Protein 2PQX (pdb70)

Secondary structure (DSSP, 8-state):
-----SSS----EEEEEEEEHHHHHHHHHHTTPPPPHHHHS----SSGGGGEEEEEEEE---HHHHTTT--HHHHHHHGGG-TTTT-PPPP-GGGGGGSPP----HHHHHHHHHH-TTSSTTT-HHHHHHHHHTGGGT--HHHHHHHHHHHHHHHHHSHHHHHHHHTTTSEEEHHHHHHHHHHHH-GGGGGGEEEEEETTTTEEEEEEEEEEGGGTTS---TTSB---S--BS--SEEE-PPS--

Nearest PDB structures (foldseek):
  2z70-assembly1_A  TM=9.957E-01  e=4.748E-53  Escherichia coli
  4hw9-assembly1_E  TM=2.779E-01  e=8.847E+00  Helicobacter pylori

Organism: Escherichia coli (strain K12) (NCBI:txid83333)

Solvent-accessible surface area: 11390 Å² total; per-residue (Å²): 168,54,3,119,30,166,95,55,43,63,17,86,62,6,29,0,0,0,11,0,13,3,0,58,0,19,13,41,88,77,85,93,80,142,93,57,55,21,8,68,73,37,96,94,50,145,52,51,14,66,8,1,9,3,52,0,0,47,2,13,32,0,110,40,0,40,84,132,56,4,72,93,121,100,12,126,50,83,0,0,13,2,104,62,38,13,88,48,117,91,11,79,77,104,130,30,53,80,11,101,74,19,64,29,46,164,70,16,38,66,92,1,60,152,18,0,54,1,16,25,76,204,26,4,28,23,72,29,1,32,12,31,15,0,37,2,0,18,2,57,22,38,1,0,0,28,6,0,26,76,0,0,33,33,0,30,140,13,59,1,0,52,27,0,31,115,25,25,28,118,84,9,19,35,177,55,1,32,59,12,2,23,154,39,27,20,98,116,8,21,71,0,1,33,0,45,7,57,41,152,108,15,19,0,15,21,2,34,1,4,0,66,24,146,17,2,60,44,100,12,52,60,78,2,6,34,81,32,113,109,89,38,100,6,53,180,70,2,34,0,16,102,25,52,128

Sequence (245 aa):
LALQAKQYGDFDRYVLALSWQTGFCQSQHDRNRNERDECRLQTETTNKADFLTVHGLWPGLPKSVAARGVDERRWMRFGCATRPIPNLPEARASRMCSSPETGLSLETAAKLSEVMPGAGGRSCLERYEYAKHGACFGFDPDAYFGTMVRLNQEIKESEAGKFLADNYGKTVSRRDFDAAFAKSWGKENVKAVKLTCQGNPAYLTEIQISIKADAINAPLSANSFLPQPHPGNCGKTFVIDKAGY

Radius of gyration: 17.2 Å; Cα contacts (8 Å, |Δi|>4): 480; chains: 1; bounding box: 38×40×46 Å

CATH classification: 3.90.730.10

GO terms:
  GO:0030288 outer membrane-bounded periplasmic space (C, IDA)
  GO:0006401 RNA catabolic process (P, IMP)

B-factor: mean 17.69, std 8.24, range [7.9, 50.89]

Foldseek 3Di:
DDKAFPPLRQFWWKKFKWWLQQQQQVQCVVVPHDHDCLQVVDDADPQSLLSGFGQFIATFRRPVNVVVVQDRVQCVVFPQCHPPPPNADGQDQVCLVPADDLPADPVLQVLNCSRPVQPDDRRNSVSSRCRRGNVSRVINSSNRSVLSSQQSVLCCPALLVVVLRVQAFHKDFLVVSLVRVCVFAHNVQSQQWAWEFDDVLTATTMIIGMFTPVCSRDRDYNVTGDGDDHNYDNPGMHTSRHRDD

InterPro domains:
  IPR001568 Ribonuclease T2-like [PF00445] (34-237)
  IPR001568 Ribonuclease T2-like [PTHR11240] (11-240)
  IPR018188 Ribonuclease T2, His active site 1 [PS00530] (75-82)
  IPR033130 Ribonuclease T2, His active site 2 [PS00531] (148-159)
  IPR036430 Ribonuclease T2-like superfamily [G3DSA:3.90.730.10] (24-268)
  IPR036430 Ribonuclease T2-like superfamily [SSF55895] (33-262)
  IPR039378 Ribonuclease T2, prokaryotic [cd01062] (34-263)

Structure (mmCIF, N/CA/C/O backbone):
data_2PQX
#
_entry.id   2PQX
#
_cell.length_a   39.894
_cell.length_b   49.626
_cell.length_c   53.398
_cell.angle_alpha   90.000
_cell.angle_beta   96.863
_cell.angle_gamma   90.000
#
_symmetry.space_group_name_H-M   'P 1 21 1'
#
loop_
_entity.id
_entity.type
_entity.pdbx_description
1 polymer 'Ribonuclease I'
2 non-polymer 'CALCIUM ION'
3 non-polymer '2-(N-MORPHOLINO)-ETHANESULFONIC ACID'
4 water water
#
loop_
_atom_site.group_PDB
_atom_site.id
_atom_site.type_symbol
_atom_site.label_atom_id
_atom_site.label_alt_id
_atom_site.label_comp_id
_atom_site.label_asym_id
_atom_site.label_entity_id
_atom_site.label_seq_id
_atom_site.pdbx_PDB_ins_code
_atom_site.Cartn_x
_atom_site.Cartn_y
_atom_site.Cartn_z
_atom_site.occupancy
_atom_site.B_iso_or_equiv
_atom_site.auth_seq_id
_atom_site.auth_comp_id
_atom_site.auth_asym_id
_atom_site.auth_atom_id
_atom_site.pdbx_PDB_model_num
ATOM 1 N N . LEU A 1 1 ? 31.027 31.163 39.130 1.00 39.13 1 LEU A N 1
ATOM 2 C CA . LEU A 1 1 ? 30.274 32.291 38.513 1.00 35.88 1 LEU A CA 1
ATOM 3 C C . LEU A 1 1 ? 28.949 31.807 37.931 1.00 33.22 1 LEU A C 1
ATOM 4 O O . LEU A 1 1 ? 28.334 30.890 38.473 1.00 37.52 1 LEU A O 1
ATOM 9 N N . ALA A 1 2 ? 28.509 32.410 36.831 1.00 27.87 2 ALA A N 1
ATOM 10 C CA . ALA A 1 2 ? 27.240 32.018 36.226 1.00 19.36 2 ALA A CA 1
ATOM 11 C C . ALA A 1 2 ? 27.371 31.149 34.979 1.00 16.81 2 ALA A C 1
ATOM 12 O O . ALA A 1 2 ? 28.095 31.481 34.044 1.00 19.09 2 ALA A O 1
ATOM 14 N N . LEU A 1 3 ? 26.652 30.031 34.985 1.00 12.03 3 LEU A N 1
ATOM 15 C CA . LEU A 1 3 ? 26.644 29.099 33.865 1.00 11.02 3 LEU A CA 1
ATOM 16 C C . LEU A 1 3 ? 25.666 29.608 32.815 1.00 11.61 3 LEU A C 1
ATOM 17 O O . LEU A 1 3 ? 24.493 29.845 33.116 1.00 13.86 3 LEU A O 1
ATOM 22 N N . GLN A 1 4 ? 26.145 29.764 31.586 1.00 11.34 4 GLN A N 1
ATOM 23 C CA . GLN A 1 4 ? 25.311 30.254 30.494 1.00 12.22 4 GLN A CA 1
ATOM 24 C C . GLN A 1 4 ? 25.621 29.549 29.186 1.00 12.52 4 GLN A C 1
ATOM 25 O O . GLN A 1 4 ? 26.778 29.280 28.876 1.00 13.30 4 GLN A O 1
ATOM 31 N N . ALA A 1 5 ? 24.581 29.255 28.418 1.00 12.09 5 ALA A N 1
ATOM 32 C CA . ALA A 1 5 ? 24.748 28.621 27.121 1.00 13.15 5 ALA A CA 1
ATOM 33 C C . ALA A 1 5 ? 24.961 29.731 26.096 1.00 13.60 5 ALA A C 1
ATOM 34 O O . ALA A 1 5 ? 24.381 30.813 26.221 1.00 16.29 5 ALA A O 1
ATOM 36 N N . LYS A 1 6 ? 25.805 29.476 25.100 1.00 12.29 6 LYS A N 1
ATOM 37 C CA . LYS A 1 6 ? 26.051 30.456 24.043 1.00 12.55 6 LYS A CA 1
ATOM 38 C C . LYS A 1 6 ? 25.260 30.073 22.797 1.00 13.54 6 LYS A C 1
ATOM 39 O O . LYS A 1 6 ? 25.112 30.872 21.876 1.00 14.14 6 LYS A O 1
ATOM 45 N N . GLN A 1 7 ? 24.762 28.840 22.775 1.00 11.33 7 GLN A N 1
ATOM 46 C CA . GLN A 1 7 ? 23.970 28.333 21.661 1.00 11.48 7 GLN A CA 1
ATOM 47 C C . GLN A 1 7 ? 23.090 27.192 22.148 1.00 10.63 7 GLN A C 1
ATOM 48 O O . GLN A 1 7 ? 23.407 26.544 23.147 1.00 12.07 7 GLN A O 1
ATOM 54 N N . TYR A 1 8 ? 21.974 26.970 21.456 1.00 11.27 8 TYR A N 1
ATOM 55 C CA . TYR A 1 8 ? 21.031 25.912 21.822 1.00 11.96 8 TYR A CA 1
ATOM 56 C C . TYR A 1 8 ? 20.589 26.081 23.274 1.00 13.43 8 TYR A C 1
ATOM 57 O O . TYR A 1 8 ? 20.268 25.105 23.951 1.00 13.28 8 TYR A O 1
ATOM 66 N N . GLY A 1 9 ? 20.562 27.320 23.747 1.00 13.05 9 GLY A N 1
ATOM 67 C CA . GLY A 1 9 ? 20.206 27.568 25.133 1.00 13.58 9 GLY A CA 1
ATOM 68 C C . GLY A 1 9 ? 18.742 27.464 25.500 1.00 13.51 9 GLY A C 1
ATOM 69 O O . GLY A 1 9 ? 18.374 27.737 26.645 1.00 13.55 9 GLY A O 1
ATOM 70 N N . ASP A 1 10 ? 17.904 27.061 24.553 1.00 14.07 10 ASP A N 1
ATOM 71 C CA . ASP A 1 10 ? 16.485 26.966 24.835 1.00 13.14 10 ASP A CA 1
ATOM 72 C C . ASP A 1 10 ? 16.005 25.636 25.403 1.00 12.78 10 ASP A C 1
ATOM 73 O O . ASP A 1 10 ? 15.061 25.028 24.901 1.00 12.78 10 ASP A O 1
ATOM 78 N N . PHE A 1 11 ? 16.683 25.181 26.453 1.00 15.45 11 PHE A N 1
ATOM 79 C CA . PHE A 1 11 ? 16.274 23.971 27.152 1.00 12.61 11 PHE A CA 1
ATOM 80 C C . PHE A 1 11 ? 15.709 24.482 28.475 1.00 14.05 11 PHE A C 1
ATOM 81 O O . PHE A 1 11 ? 16.050 25.582 28.915 1.00 16.02 11 PHE A O 1
ATOM 89 N N . ASP A 1 12 ? 14.845 23.705 29.113 1.00 14.22 12 ASP A N 1
ATOM 90 C CA . ASP A 1 12 ? 14.227 24.173 30.347 1.00 14.99 12 ASP A CA 1
ATOM 91 C C . ASP A 1 12 ? 14.785 23.592 31.631 1.00 15.10 12 ASP A C 1
ATOM 92 O O . ASP A 1 12 ? 14.394 24.017 32.719 1.00 14.44 12 ASP A O 1
ATOM 97 N N . ARG A 1 13 ? 15.707 22.644 31.524 1.00 11.58 13 ARG A N 1
ATOM 98 C CA . ARG A 1 13 ? 16.217 22.015 32.730 1.00 12.19 13 ARG A CA 1
ATOM 99 C C . ARG A 1 13 ? 17.591 21.404 32.587 1.00 10.55 13 ARG A C 1
ATOM 100 O O . ARG A 1 13 ? 18.121 21.255 31.485 1.00 11.29 13 ARG A O 1
ATOM 108 N N . TYR A 1 14 ? 18.146 21.043 33.736 1.00 10.63 14 TYR A N 1
ATOM 109 C CA . TYR A 1 14 ? 19.418 20.352 33.812 1.00 10.61 14 TYR A CA 1
ATOM 110 C C . TYR A 1 14 ? 19.162 19.176 34.730 1.00 12.30 14 TYR A C 1
ATOM 111 O O . TYR A 1 14 ? 18.379 19.275 35.677 1.00 13.42 14 TYR A O 1
ATOM 120 N N . VAL A 1 15 ? 19.800 18.052 34.444 1.00 9.23 15 VAL A N 1
ATOM 121 C CA . VAL A 1 15 ? 19.690 16.914 35.327 1.00 9.32 15 VAL A CA 1
ATOM 122 C C . VAL A 1 15 ? 21.047 16.818 36.005 1.00 9.45 15 VAL A C 1
ATOM 123 O O . VAL A 1 15 ? 22.076 16.635 35.344 1.00 9.89 15 VAL A O 1
ATOM 127 N N . LEU A 1 16 ? 21.055 17.003 37.318 1.00 8.84 16 LEU A N 1
ATOM 128 C CA . LEU A 1 16 ? 22.282 16.890 38.089 1.00 9.53 16 LEU A CA 1
ATOM 129 C C . LEU A 1 16 ? 22.401 15.403 38.404 1.00 9.30 16 LEU A C 1
ATOM 130 O O . LEU A 1 16 ? 21.535 14.828 39.072 1.00 9.51 16 LEU A O 1
ATOM 135 N N . ALA A 1 17 ? 23.460 14.781 37.905 1.00 9.37 17 ALA A N 1
ATOM 136 C CA . ALA A 1 17 ? 23.675 13.363 38.129 1.00 9.40 17 ALA A CA 1
ATOM 137 C C . ALA A 1 17 ? 24.759 13.181 39.173 1.00 10.67 17 ALA A C 1
ATOM 138 O O . ALA A 1 17 ? 25.908 13.588 38.974 1.00 9.56 17 ALA A O 1
ATOM 140 N N . LEU A 1 18 ? 24.379 12.576 40.293 1.00 9.50 18 LEU A N 1
ATOM 141 C CA . LEU A 1 18 ? 25.299 12.342 41.397 1.00 9.05 18 LEU A CA 1
ATOM 142 C C . LEU A 1 18 ? 25.424 10.855 41.651 1.00 12.17 18 LEU A C 1
ATOM 143 O O . LEU A 1 18 ? 24.428 10.171 41.869 1.00 17.40 18 LEU A O 1
ATOM 148 N N . SER A 1 19 ? 26.651 10.360 41.627 1.00 10.56 19 SER A N 1
ATOM 149 C CA . SER A 1 19 ? 26.889 8.949 41.861 1.00 11.04 19 SER A CA 1
ATOM 150 C C . SER A 1 19 ? 27.030 8.653 43.343 1.00 11.11 19 SER A C 1
ATOM 151 O O . SER A 1 19 ? 27.534 9.479 44.105 1.00 11.76 19 SER A O 1
ATOM 156 N N . TRP A 1 20 ? 26.539 7.494 43.759 1.00 11.48 20 TRP A N 1
ATOM 157 C CA . TRP A 1 20 ? 26.746 7.060 45.128 1.00 10.78 20 TRP A CA 1
ATOM 158 C C . TRP A 1 20 ? 27.977 6.217 44.797 1.00 12.97 20 TRP A C 1
ATOM 159 O O . TRP A 1 20 ? 27.871 5.059 44.391 1.00 12.08 20 TRP A O 1
ATOM 170 N N . GLN A 1 21 ? 29.141 6.845 44.926 1.00 14.11 21 GLN A N 1
ATOM 171 C CA . GLN A 1 21 ? 30.417 6.243 44.556 1.00 15.73 21 GLN A CA 1
ATOM 172 C C . GLN A 1 21 ? 30.691 4.819 45.007 1.00 13.65 21 GLN A C 1
ATOM 173 O O . GLN A 1 21 ? 31.202 4.012 44.229 1.00 13.62 21 GLN A O 1
ATOM 179 N N . THR A 1 22 ? 30.375 4.503 46.255 1.00 13.35 22 THR A N 1
ATOM 180 C CA . THR A 1 22 ? 30.591 3.151 46.746 1.00 12.56 22 THR A CA 1
ATOM 181 C C . THR A 1 22 ? 29.751 2.178 45.918 1.00 12.83 22 THR A C 1
ATOM 182 O O . THR A 1 22 ? 30.233 1.122 45.503 1.00 14.30 22 THR A O 1
ATOM 186 N N . GLY A 1 23 ? 28.498 2.551 45.666 1.00 12.23 23 GLY A N 1
ATOM 187 C CA . GLY A 1 23 ? 27.611 1.714 44.877 1.00 11.46 23 GLY A CA 1
ATOM 188 C C . GLY A 1 23 ? 28.072 1.589 43.438 1.00 11.70 23 GLY A C 1
ATOM 189 O O . GLY A 1 23 ? 27.963 0.518 42.833 1.00 12.06 23 GLY A O 1
ATOM 190 N N . PHE A 1 24 ? 28.579 2.685 42.882 1.00 12.67 24 PHE A N 1
ATOM 191 C CA . PHE A 1 24 ? 29.081 2.671 41.515 1.00 13.78 24 PHE A CA 1
ATOM 192 C C . PHE A 1 24 ? 30.188 1.629 41.437 1.00 13.86 24 PHE A C 1
ATOM 193 O O . PHE A 1 24 ? 30.206 0.778 40.547 1.00 15.36 24 PHE A O 1
ATOM 201 N N . CYS A 1 25 ? 31.114 1.703 42.384 1.00 14.52 25 CYS A N 1
ATOM 202 C CA . CYS A 1 25 ? 32.232 0.775 42.430 1.00 17.01 25 CYS A CA 1
ATOM 203 C C . CYS A 1 25 ? 31.770 -0.664 42.631 1.00 16.82 25 CYS A C 1
ATOM 204 O O . CYS A 1 25 ? 32.307 -1.591 42.019 1.00 17.65 25 CYS A O 1
ATOM 207 N N . GLN A 1 26 ? 30.766 -0.850 43.479 1.00 15.16 26 GLN A N 1
ATOM 208 C CA . GLN A 1 26 ? 30.227 -2.178 43.743 1.00 16.03 26 GLN A CA 1
ATOM 209 C C . GLN A 1 26 ? 29.640 -2.738 42.449 1.00 15.69 26 GLN A C 1
ATOM 210 O O . GLN A 1 26 ? 29.850 -3.905 42.111 1.00 15.23 26 GLN A O 1
ATOM 216 N N . SER A 1 27 ? 28.902 -1.900 41.726 1.00 14.67 27 SER A N 1
ATOM 217 C CA . SER A 1 27 ? 28.271 -2.313 40.480 1.00 16.22 27 SER A CA 1
ATOM 218 C C . SER A 1 27 ? 29.279 -2.742 39.409 1.00 17.59 27 SER A C 1
ATOM 219 O O . SER A 1 27 ? 29.114 -3.787 38.767 1.00 19.97 27 SER A O 1
ATOM 224 N N . GLN A 1 28 ? 30.315 -1.927 39.213 1.00 18.68 28 GLN A N 1
ATOM 225 C CA . GLN A 1 28 ? 31.387 -2.208 38.250 1.00 21.30 28 GLN A CA 1
ATOM 226 C C . GLN A 1 28 ? 31.970 -3.583 38.571 1.00 20.17 28 GLN A C 1
ATOM 227 O O . GLN A 1 28 ? 32.201 -4.409 37.680 1.00 24.37 28 GLN A O 1
ATOM 233 N N . HIS A 1 29 ? 32.183 -3.814 39.861 1.00 20.94 29 HIS A N 1
ATOM 234 C CA . HIS A 1 29 ? 32.715 -5.073 40.368 1.00 23.22 29 HIS A CA 1
ATOM 235 C C . HIS A 1 29 ? 31.752 -6.251 40.145 1.00 25.09 29 HIS A C 1
ATOM 236 O O . HIS A 1 29 ? 32.162 -7.311 39.678 1.00 25.76 29 HIS A O 1
ATOM 243 N N . ASP A 1 30 ? 30.476 -6.076 40.480 1.00 23.24 30 ASP A N 1
ATOM 244 C CA . ASP A 1 30 ? 29.501 -7.153 40.311 1.00 23.47 30 ASP A CA 1
ATOM 245 C C . ASP A 1 30 ? 29.270 -7.533 38.854 1.00 24.72 30 ASP A C 1
ATOM 246 O O . ASP A 1 30 ? 28.914 -8.672 38.560 1.00 24.94 30 ASP A O 1
ATOM 251 N N . ARG A 1 31 ? 29.473 -6.582 37.947 1.00 23.06 31 ARG A N 1
ATOM 252 C CA . ARG A 1 31 ? 29.272 -6.821 36.521 1.00 25.36 31 ARG A CA 1
ATOM 253 C C . ARG A 1 31 ? 30.537 -7.331 35.835 1.00 28.76 31 ARG A C 1
ATOM 254 O O . ARG A 1 31 ? 30.568 -7.500 34.616 1.00 33.92 31 ARG A O 1
ATOM 258 N N . ASN A 1 32 ? 31.578 -7.576 36.626 1.00 29.02 32 ASN A N 1
ATOM 259 C CA . ASN A 1 32 ? 32.846 -8.072 36.103 1.00 31.44 32 ASN A CA 1
ATOM 260 C C . ASN A 1 32 ? 33.572 -7.084 35.192 1.00 33.55 32 ASN A C 1
ATOM 261 O O . ASN A 1 32 ? 34.028 -7.447 34.108 1.00 36.03 32 ASN A O 1
ATOM 263 N N . ARG A 1 33 ? 33.662 -5.830 35.623 1.00 30.94 33 ARG A N 1
ATOM 264 C CA . ARG A 1 33 ? 34.376 -4.818 34.851 1.00 32.58 33 ARG A CA 1
ATOM 265 C C . ARG A 1 33 ? 35.715 -4.626 35.551 1.00 30.81 33 ARG A C 1
ATOM 266 O O . ARG A 1 33 ? 35.795 -4.734 36.775 1.00 32.43 33 ARG A O 1
ATOM 270 N N . ASN A 1 34 ? 36.767 -4.359 34.782 1.00 31.55 34 ASN A N 1
ATOM 271 C CA . ASN A 1 34 ? 38.084 -4.150 35.373 1.00 32.97 34 ASN A CA 1
ATOM 272 C C . ASN A 1 34 ? 38.015 -2.952 36.310 1.00 30.76 34 ASN A C 1
ATOM 273 O O . ASN A 1 34 ? 37.335 -1.972 36.025 1.00 30.46 34 ASN A O 1
ATOM 278 N N . GLU A 1 35 ? 38.723 -3.027 37.429 1.00 32.37 35 GLU A N 1
ATOM 279 C CA . GLU A 1 35 ? 38.692 -1.946 38.403 1.00 33.52 35 GLU A CA 1
ATOM 280 C C . GLU A 1 35 ? 39.431 -0.690 37.941 1.00 35.88 35 GLU A C 1
ATOM 281 O O . GLU A 1 35 ? 40.547 -0.767 37.427 1.00 37.35 35 GLU A O 1
ATOM 287 N N . ARG A 1 36 ? 38.791 0.463 38.120 1.00 35.46 36 ARG A N 1
ATOM 288 C CA . ARG A 1 36 ? 39.388 1.748 37.759 1.00 35.66 36 ARG A CA 1
ATOM 289 C C . ARG A 1 36 ? 40.009 2.252 39.053 1.00 33.31 36 ARG A C 1
ATOM 290 O O . ARG A 1 36 ? 39.442 2.037 40.122 1.00 31.03 36 ARG A O 1
ATOM 296 N N . ASP A 1 37 ? 41.157 2.920 38.970 1.00 35.39 37 ASP A N 1
ATOM 297 C CA . ASP A 1 37 ? 41.812 3.432 40.173 1.00 37.49 37 ASP A CA 1
ATOM 298 C C . ASP A 1 37 ? 40.783 4.046 41.117 1.00 35.26 37 ASP A C 1
ATOM 299 O O . ASP A 1 37 ? 40.877 3.894 42.333 1.00 39.44 37 ASP A O 1
ATOM 301 N N . GLU A 1 38 ? 39.804 4.738 40.546 1.00 35.16 38 GLU A N 1
ATOM 302 C CA . GLU A 1 38 ? 38.733 5.358 41.322 1.00 34.69 38 GLU A CA 1
ATOM 303 C C . GLU A 1 38 ? 38.296 4.497 42.488 1.00 31.37 38 GLU A C 1
ATOM 304 O O . GLU A 1 38 ? 38.297 4.917 43.645 1.00 31.07 38 GLU A O 1
ATOM 310 N N . CYS A 1 39 ? 37.923 3.274 42.140 1.00 30.82 39 CYS A N 1
ATOM 311 C CA . CYS A 1 39 ? 37.409 2.286 43.067 1.00 31.08 39 CYS A CA 1
ATOM 312 C C . CYS A 1 39 ? 38.407 1.553 43.959 1.00 31.81 39 CYS A C 1
ATOM 313 O O . CYS A 1 39 ? 38.132 1.330 45.139 1.00 35.73 39 CYS A O 1
ATOM 316 N N . ARG A 1 40 ? 39.557 1.171 43.411 1.00 36.37 40 ARG A N 1
ATOM 317 C CA . ARG A 1 40 ? 40.563 0.472 44.208 1.00 38.56 40 ARG A CA 1
ATOM 318 C C . ARG A 1 40 ? 41.250 1.467 45.135 1.00 36.58 40 ARG A C 1
ATOM 319 O O . ARG A 1 40 ? 41.797 1.095 46.174 1.00 41.14 40 ARG A O 1
ATOM 321 N N . LEU A 1 41 ? 41.213 2.737 44.748 1.00 36.81 41 LEU A N 1
ATOM 322 C CA . LEU A 1 41 ? 41.812 3.803 45.538 1.00 35.52 41 LEU A CA 1
ATOM 323 C C . LEU A 1 41 ? 40.785 4.308 46.548 1.00 35.81 41 LEU A C 1
ATOM 324 O O . LEU A 1 41 ? 41.128 4.995 47.508 1.00 34.44 41 LEU A O 1
ATOM 326 N N . GLN A 1 42 ? 39.523 3.951 46.319 1.00 34.08 42 GLN A N 1
ATOM 327 C CA . GLN A 1 42 ? 38.423 4.356 47.187 1.00 33.55 42 GLN A CA 1
ATOM 328 C C . GLN A 1 42 ? 38.566 3.808 48.603 1.00 33.72 42 GLN A C 1
ATOM 329 O O . GLN A 1 42 ? 38.747 2.609 48.803 1.00 33.23 42 GLN A O 1
ATOM 335 N N . THR A 1 43 ? 38.486 4.691 49.586 1.00 33.05 43 THR A N 1
ATOM 336 C CA . THR A 1 43 ? 38.587 4.273 50.974 1.00 32.89 43 THR A CA 1
ATOM 337 C C . THR A 1 43 ? 37.406 4.796 51.766 1.00 32.87 43 THR A C 1
ATOM 338 O O . THR A 1 43 ? 36.562 5.528 51.246 1.00 31.84 43 THR A O 1
ATOM 342 N N . GLU A 1 44 ? 37.344 4.394 53.026 1.00 32.23 44 GLU A N 1
ATOM 343 C CA . GLU A 1 44 ? 36.306 4.854 53.919 1.00 31.98 44 GLU A CA 1
ATOM 344 C C . GLU A 1 44 ? 36.614 6.303 54.198 1.00 32.74 44 GLU A C 1
ATOM 345 O O . GLU A 1 44 ? 37.779 6.693 54.248 1.00 34.18 44 GLU A O 1
ATOM 351 N N . THR A 1 45 ? 35.576 7.109 54.357 1.00 30.33 45 THR A N 1
ATOM 352 C CA . THR A 1 45 ? 35.768 8.516 54.661 1.00 31.74 45 THR A CA 1
ATOM 353 C C . THR A 1 45 ? 34.999 8.813 55.932 1.00 31.54 45 THR A C 1
ATOM 354 O O . THR A 1 45 ? 34.073 8.081 56.299 1.00 29.33 45 THR A O 1
ATOM 358 N N . THR A 1 46 ? 35.410 9.885 56.609 1.00 30.17 46 THR A N 1
ATOM 359 C CA . THR A 1 46 ? 34.792 10.328 57.856 1.00 29.26 46 THR A CA 1
ATOM 360 C C . THR A 1 46 ? 33.337 10.768 57.616 1.00 27.85 46 THR A C 1
ATOM 361 O O . THR A 1 46 ? 32.418 10.344 58.318 1.00 27.98 46 THR A O 1
ATOM 365 N N . ASN A 1 47 ? 33.134 11.626 56.624 1.00 25.33 47 ASN A N 1
ATOM 366 C CA . ASN A 1 47 ? 31.785 12.098 56.290 1.00 22.86 47 ASN A CA 1
ATOM 367 C C . ASN A 1 47 ? 31.245 11.198 55.181 1.00 20.98 47 ASN A C 1
ATOM 368 O O . ASN A 1 47 ? 31.621 11.347 54.021 1.00 20.95 47 ASN A O 1
ATOM 370 N N . LYS A 1 48 ? 30.362 10.266 55.542 1.00 18.54 48 LYS A N 1
ATOM 371 C CA . LYS A 1 48 ? 29.807 9.336 54.564 1.00 17.90 48 LYS A CA 1
ATOM 372 C C . LYS A 1 48 ? 29.113 10.026 53.394 1.00 18.35 48 LYS A C 1
ATOM 373 O O . LYS A 1 48 ? 29.027 9.468 52.302 1.00 14.32 48 LYS A O 1
ATOM 379 N N . ALA A 1 49 ? 28.623 11.239 53.616 1.00 16.72 49 ALA A N 1
ATOM 380 C CA . ALA A 1 49 ? 27.950 11.975 52.553 1.00 16.32 49 ALA A CA 1
ATOM 381 C C . ALA A 1 49 ? 28.915 12.263 51.408 1.00 16.13 49 ALA A C 1
ATOM 382 O O . ALA A 1 49 ? 28.487 12.484 50.274 1.00 16.70 49 ALA A O 1
ATOM 384 N N . ASP A 1 50 ? 30.216 12.249 51.696 1.00 13.61 50 ASP A N 1
ATOM 385 C CA . ASP A 1 50 ? 31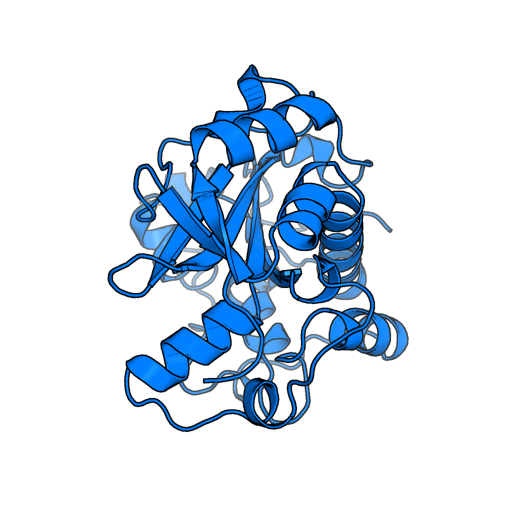.204 12.518 50.658 1.00 16.53 50 ASP A CA 1
ATOM 386 C C . ASP A 1 50 ? 31.303 11.418 49.607 1.00 13.43 50 ASP A C 1
ATOM 387 O O . ASP A 1 50 ? 32.033 11.552 48.627 1.00 16.08 50 ASP A O 1
ATOM 392 N N . PHE A 1 51 ? 30.571 10.328 49.811 1.00 13.93 51 PHE A N 1
ATOM 393 C CA . PHE A 1 51 ? 30.558 9.253 48.831 1.00 12.82 51 PHE A CA 1
ATOM 394 C C . PHE A 1 51 ? 29.583 9.635 47.719 1.00 10.88 51 PHE A C 1
ATOM 395 O O . PHE A 1 51 ? 29.497 8.959 46.696 1.00 11.32 51 PHE A O 1
ATOM 403 N N . LEU A 1 52 ? 28.844 10.723 47.934 1.00 12.48 52 LEU A N 1
ATOM 404 C CA . LEU A 1 52 ? 27.923 11.219 46.915 1.00 11.39 52 LEU A CA 1
ATOM 405 C C . LEU A 1 52 ? 28.814 12.119 46.068 1.00 12.18 52 LEU A C 1
ATOM 406 O O . LEU A 1 52 ? 29.178 13.222 46.485 1.00 12.87 52 LEU A O 1
ATOM 411 N N . THR A 1 53 ? 29.174 11.636 44.886 1.00 10.55 53 THR A N 1
ATOM 412 C CA . THR A 1 53 ? 30.064 12.366 44.000 1.00 12.65 53 THR A CA 1
ATOM 413 C C . THR A 1 53 ? 29.385 12.871 42.739 1.00 11.37 53 THR A C 1
ATOM 414 O O . THR A 1 53 ? 28.249 12.509 42.436 1.00 11.26 53 THR A O 1
ATOM 418 N N . VAL A 1 54 ? 30.099 13.712 42.005 1.00 11.29 54 VAL A N 1
ATOM 419 C CA . VAL A 1 54 ? 29.573 14.288 40.776 1.00 12.48 54 VAL A CA 1
ATOM 420 C C . VAL A 1 54 ? 29.768 13.391 39.563 1.00 11.46 54 VAL A C 1
ATOM 421 O O . VAL A 1 54 ? 30.881 12.943 39.287 1.00 12.76 54 VAL A O 1
ATOM 425 N N . HIS A 1 55 ? 28.679 13.123 38.849 1.00 10.86 55 HIS A N 1
ATOM 426 C CA . HIS A 1 55 ? 28.756 12.348 37.623 1.00 11.27 55 HIS A CA 1
ATOM 427 C C . HIS A 1 55 ? 28.683 13.378 36.494 1.00 11.19 55 HIS A C 1
ATOM 428 O O . HIS A 1 55 ? 29.523 13.392 35.597 1.00 12.13 55 HIS A O 1
ATOM 435 N N . GLY A 1 56 ? 27.684 14.252 36.554 1.00 10.80 56 GLY A N 1
ATOM 436 C CA . GLY A 1 56 ? 27.559 15.273 35.529 1.00 10.65 56 GLY A CA 1
ATOM 437 C C . GLY A 1 56 ? 26.374 16.199 35.720 1.00 11.36 56 GLY A C 1
ATOM 438 O O . GLY A 1 56 ? 25.626 16.082 36.686 1.00 10.33 56 GLY A O 1
ATOM 439 N N . LEU A 1 57 ? 26.226 17.137 34.793 1.00 9.67 57 LEU A N 1
ATOM 440 C CA . LEU A 1 57 ? 25.122 18.096 34.807 1.00 8.71 57 LEU A CA 1
ATOM 441 C C . LEU A 1 57 ? 24.657 18.083 33.364 1.00 9.11 57 LEU A C 1
ATOM 442 O O . LEU A 1 57 ? 25.328 18.606 32.475 1.00 9.71 57 LEU A O 1
ATOM 447 N N . TRP A 1 58 ? 23.492 17.489 33.140 1.00 8.89 58 TRP A N 1
ATOM 448 C CA . TRP A 1 58 ? 22.991 17.302 31.790 1.00 8.33 58 TRP A CA 1
ATOM 449 C C . TRP A 1 58 ? 21.833 18.169 31.332 1.00 8.93 58 TRP A C 1
ATOM 450 O O . TRP A 1 58 ? 20.714 18.014 31.808 1.00 8.65 58 TRP A O 1
ATOM 461 N N . PRO A 1 59 ? 22.088 19.099 30.400 1.00 7.93 59 PRO A N 1
ATOM 462 C CA . PRO A 1 59 ? 21.005 19.955 29.912 1.00 8.26 59 PRO A CA 1
ATOM 463 C C . PRO A 1 59 ? 19.926 19.099 29.262 1.00 8.44 59 PRO A C 1
ATOM 464 O O . PRO A 1 59 ? 20.219 18.081 28.623 1.00 9.36 59 PRO A O 1
ATOM 468 N N . GLY A 1 60 ? 18.676 19.507 29.436 1.00 8.70 60 GLY A N 1
ATOM 469 C CA . GLY A 1 60 ? 17.587 18.780 28.824 1.00 10.24 60 GLY A CA 1
ATOM 470 C C . GLY A 1 60 ? 17.590 19.055 27.332 1.00 10.40 60 GLY A C 1
ATOM 471 O O . GLY A 1 60 ? 18.377 19.861 26.834 1.00 10.57 60 GLY A O 1
ATOM 472 N N . LEU A 1 61 ? 16.705 18.377 26.619 1.00 11.34 61 LEU A N 1
ATOM 473 C CA . LEU A 1 61 ? 16.583 18.528 25.175 1.00 10.77 61 LEU A CA 1
ATOM 474 C C . LEU A 1 61 ? 16.203 19.953 24.778 1.00 9.95 61 LEU A C 1
ATOM 475 O O . LEU A 1 61 ? 15.112 20.416 25.097 1.00 11.36 61 LEU A O 1
ATOM 480 N N . PRO A 1 62 ? 17.104 20.676 24.091 1.00 8.78 62 PRO A N 1
ATOM 481 C CA . PRO A 1 62 ? 16.784 22.046 23.682 1.00 10.78 62 PRO A CA 1
ATOM 482 C C . PRO A 1 62 ? 15.644 22.052 22.667 1.00 10.91 62 PRO A C 1
ATOM 483 O O . PRO A 1 62 ? 15.563 21.176 21.808 1.00 10.76 62 PRO A O 1
ATOM 487 N N . LYS A 1 63 ? 14.763 23.041 22.767 1.00 11.29 63 LYS A N 1
ATOM 488 C CA . LYS A 1 63 ? 13.649 23.137 21.835 1.00 10.17 63 LYS A CA 1
ATOM 489 C C . LYS A 1 63 ? 14.151 23.241 20.398 1.00 10.22 63 LYS A C 1
ATOM 490 O O . LYS A 1 63 ? 13.555 22.675 19.487 1.00 11.12 63 LYS A O 1
ATOM 494 N N . SER A 1 64 ? 15.258 23.952 20.206 1.00 10.81 64 SER A N 1
ATOM 495 C CA . SER A 1 64 ? 15.838 24.130 18.878 1.00 11.26 64 SER A CA 1
ATOM 496 C C . SER A 1 64 ? 16.312 22.806 18.280 1.00 10.39 64 SER A C 1
ATOM 497 O O . SER A 1 64 ? 16.321 22.631 17.059 1.00 10.95 64 SER A O 1
ATOM 500 N N . VAL A 1 65 ? 16.704 21.876 19.146 1.00 9.81 65 VAL A N 1
ATOM 501 C CA . VAL A 1 65 ? 17.172 20.564 18.712 1.00 10.09 65 VAL A CA 1
ATOM 502 C C . VAL A 1 65 ? 15.972 19.638 18.492 1.00 10.26 65 VAL A C 1
ATOM 503 O O . VAL A 1 65 ? 15.900 18.925 17.489 1.00 10.85 65 VAL A O 1
ATOM 507 N N . ALA A 1 66 ? 15.026 19.662 19.426 1.00 10.91 66 ALA A N 1
ATOM 508 C CA . ALA A 1 66 ? 13.821 18.854 19.303 1.00 9.92 66 ALA A CA 1
ATOM 509 C C . ALA A 1 66 ? 13.095 19.251 18.021 1.00 12.01 66 ALA A C 1
ATOM 510 O O . ALA A 1 66 ? 12.510 18.410 17.342 1.00 10.63 66 ALA A O 1
ATOM 512 N N . ALA A 1 67 ? 13.150 20.539 17.697 1.00 11.49 67 ALA A N 1
ATOM 513 C CA . ALA A 1 67 ? 12.494 21.059 16.503 1.00 11.32 67 ALA A CA 1
ATOM 514 C C . ALA A 1 67 ? 12.988 20.378 15.236 1.00 11.89 67 ALA A C 1
ATOM 515 O O . ALA A 1 67 ? 12.270 20.319 14.241 1.00 13.75 67 ALA A O 1
ATOM 517 N N . ARG A 1 68 ? 14.215 19.865 15.268 1.00 9.92 68 ARG A N 1
ATOM 518 C CA . ARG A 1 68 ? 14.774 19.213 14.094 1.00 10.95 68 ARG A CA 1
ATOM 519 C C . ARG A 1 68 ? 14.572 17.699 14.075 1.00 12.04 68 ARG A C 1
ATOM 520 O O . ARG A 1 68 ? 15.243 16.990 13.330 1.00 15.97 68 ARG A O 1
ATOM 528 N N . GLY A 1 69 ? 13.648 17.211 14.898 1.00 12.17 69 GLY A N 1
ATOM 529 C CA . GLY A 1 69 ? 13.351 15.786 14.907 1.00 15.36 69 GLY A CA 1
ATOM 530 C C . GLY A 1 69 ? 13.969 14.932 15.998 1.00 16.75 69 GLY A C 1
ATOM 531 O O . GLY A 1 69 ? 13.726 13.727 16.055 1.00 18.22 69 GLY A O 1
ATOM 532 N N . VAL A 1 70 ? 14.775 15.540 16.857 1.00 14.57 70 VAL A N 1
ATOM 533 C CA . VAL A 1 70 ? 15.418 14.807 17.946 1.00 15.94 70 VAL A CA 1
ATOM 534 C C . VAL A 1 70 ? 14.438 14.607 19.105 1.00 13.55 70 VAL A C 1
ATOM 535 O O . VAL A 1 70 ? 13.868 15.576 19.596 1.00 14.07 70 VAL A O 1
ATOM 539 N N . ASP A 1 71 ? 14.219 13.363 19.534 1.00 15.27 71 ASP A N 1
ATOM 540 C CA . ASP A 1 71 ? 13.325 13.127 20.663 1.00 15.15 71 ASP A CA 1
ATOM 541 C C . ASP A 1 71 ? 14.123 12.975 21.955 1.00 17.12 71 ASP A C 1
ATOM 542 O O . ASP A 1 71 ? 15.353 12.927 21.934 1.00 15.25 71 ASP A O 1
ATOM 547 N N . GLU A 1 72 ? 13.411 12.894 23.075 1.00 17.05 72 GLU A N 1
ATOM 548 C CA . GLU A 1 72 ? 14.038 12.771 24.384 1.00 17.51 72 GLU A CA 1
ATOM 549 C C . GLU A 1 72 ? 15.012 11.602 24.517 1.00 15.61 72 GLU A C 1
ATOM 550 O O . GLU A 1 72 ? 16.106 11.763 25.059 1.00 16.10 72 GLU A O 1
ATOM 554 N N . ARG A 1 73 ? 14.641 10.430 24.012 1.00 16.39 73 ARG A N 1
ATOM 555 C CA . ARG A 1 73 ? 15.525 9.278 24.120 1.00 16.53 73 ARG A CA 1
ATOM 556 C C . ARG A 1 73 ? 16.809 9.455 23.323 1.00 14.06 73 ARG A C 1
ATOM 557 O O . ARG A 1 73 ? 17.896 9.113 23.797 1.00 15.96 73 ARG A O 1
ATOM 562 N N . ARG A 1 74 ? 16.696 9.998 22.116 1.00 14.66 74 ARG A N 1
ATOM 563 C CA . ARG A 1 74 ? 17.874 10.200 21.288 1.00 13.03 74 ARG A CA 1
ATOM 564 C C . ARG A 1 74 ? 18.813 11.220 21.935 1.00 13.72 74 ARG A C 1
ATOM 565 O O . ARG A 1 74 ? 20.037 11.065 21.912 1.00 12.00 74 ARG A O 1
ATOM 573 N N . TRP A 1 75 ? 18.231 12.258 22.524 1.00 13.00 75 TRP A N 1
ATOM 574 C CA . TRP A 1 75 ? 19.023 13.275 23.196 1.00 12.98 75 TRP A CA 1
ATOM 575 C C . TRP A 1 75 ? 19.749 12.662 24.393 1.00 12.12 75 TRP A C 1
ATOM 576 O O . TRP A 1 75 ? 20.910 12.976 24.655 1.00 12.20 75 TRP A O 1
ATOM 587 N N . MET A 1 76 ? 19.068 11.777 25.114 1.00 13.61 76 MET A N 1
ATOM 588 C CA . MET A 1 76 ? 19.670 11.125 26.271 1.00 12.74 76 MET A CA 1
ATOM 589 C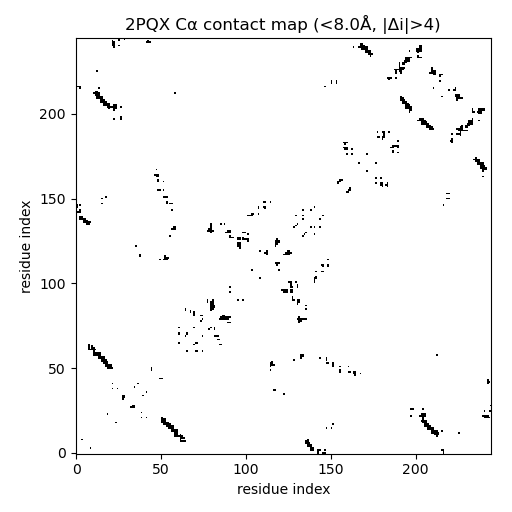 C . MET A 1 76 ? 20.830 10.234 25.862 1.00 13.66 76 MET A C 1
ATOM 590 O O . MET A 1 76 ? 21.846 10.152 26.557 1.00 17.58 76 MET A O 1
ATOM 595 N N . ARG A 1 77 ? 20.676 9.567 24.726 1.00 14.95 77 ARG A N 1
ATOM 596 C CA . ARG A 1 77 ? 21.700 8.658 24.242 1.00 15.23 77 ARG A CA 1
ATOM 597 C C . ARG A 1 77 ? 22.944 9.343 23.696 1.00 15.77 77 ARG A C 1
ATOM 598 O O . ARG A 1 77 ? 24.063 8.930 23.996 1.00 15.86 77 ARG A O 1
ATOM 600 N N . PHE A 1 78 ? 22.763 10.404 22.916 1.00 14.90 78 PHE A N 1
ATOM 601 C CA . PHE A 1 78 ? 23.920 11.049 22.309 1.00 12.51 78 PHE A CA 1
ATOM 602 C C . PHE A 1 78 ? 24.243 12.478 22.709 1.00 10.63 78 PHE A C 1
ATOM 603 O O . PHE A 1 78 ? 25.332 12.961 22.410 1.00 12.67 78 PHE A O 1
ATOM 611 N N . GLY A 1 79 ? 23.318 13.155 23.376 1.00 11.13 79 GLY A N 1
ATOM 612 C CA . GLY A 1 79 ? 23.577 14.528 23.777 1.00 11.49 79 GLY A CA 1
ATOM 613 C C . GLY A 1 79 ? 24.023 15.403 22.619 1.00 11.34 79 GLY A C 1
ATOM 614 O O . GLY A 1 79 ? 23.406 15.403 21.558 1.00 12.33 79 GLY A O 1
ATOM 615 N N . CYS A 1 80 ? 25.115 16.136 22.818 1.00 9.61 80 CYS A N 1
ATOM 616 C CA . CYS A 1 80 ? 25.646 17.031 21.793 1.00 9.90 80 CYS A CA 1
ATOM 617 C C . CYS A 1 80 ? 25.928 16.376 20.443 1.00 11.34 80 CYS A C 1
ATOM 618 O O . CYS A 1 80 ? 26.082 17.075 19.436 1.00 11.20 80 CYS A O 1
ATOM 621 N N . ALA A 1 81 ? 25.999 15.048 20.421 1.00 11.01 81 ALA A N 1
ATOM 622 C CA . ALA A 1 81 ? 26.285 14.319 19.190 1.00 12.08 81 ALA A CA 1
ATOM 623 C C . ALA A 1 81 ? 25.055 13.939 18.372 1.00 12.72 81 ALA A C 1
ATOM 624 O O . ALA A 1 81 ? 25.184 13.322 17.314 1.00 14.60 81 ALA A O 1
ATOM 626 N N . THR A 1 82 ? 23.865 14.298 18.841 1.00 12.14 82 THR A N 1
ATOM 627 C CA . THR A 1 82 ? 22.662 13.954 18.093 1.00 12.82 82 THR A CA 1
ATOM 628 C C . THR A 1 82 ? 22.650 14.583 16.707 1.00 12.88 82 THR A C 1
ATOM 629 O O . THR A 1 82 ? 23.217 15.654 16.486 1.00 11.66 82 THR A O 1
ATOM 633 N N . ARG A 1 83 ? 22.015 13.891 15.769 1.00 12.54 83 ARG A N 1
ATOM 634 C CA . ARG A 1 83 ? 21.885 14.388 14.410 1.00 12.87 83 ARG A CA 1
ATOM 635 C C . ARG A 1 83 ? 20.406 14.691 14.211 1.00 13.58 83 ARG A C 1
ATOM 636 O O . ARG A 1 83 ? 19.554 14.054 14.833 1.00 15.26 83 ARG A O 1
ATOM 640 N N . PRO A 1 84 ? 20.077 15.645 13.325 1.00 14.63 84 PRO A N 1
ATOM 641 C CA . PRO A 1 84 ? 20.968 16.461 12.493 1.00 14.37 84 PRO A CA 1
ATOM 642 C C . PRO A 1 84 ? 21.822 17.479 13.254 1.00 14.46 84 PRO A C 1
ATOM 643 O O . PRO A 1 84 ? 22.885 17.882 12.779 1.00 14.03 84 PRO A O 1
ATOM 647 N N . ILE A 1 85 ? 21.347 17.907 14.422 1.00 13.46 85 ILE A N 1
ATOM 648 C CA . ILE A 1 85 ? 22.080 18.864 15.252 1.00 12.84 85 ILE A CA 1
ATOM 649 C C . ILE A 1 85 ? 21.976 18.436 16.710 1.00 11.32 85 ILE A C 1
ATOM 650 O O . ILE A 1 85 ? 21.035 17.740 17.081 1.00 11.23 85 ILE A O 1
ATOM 655 N N . PRO A 1 86 ? 22.943 18.842 17.556 1.00 11.90 86 PRO A N 1
ATOM 656 C CA . PRO A 1 86 ? 24.133 19.661 17.281 1.00 11.93 86 PRO A CA 1
ATOM 657 C C . PRO A 1 86 ? 25.188 18.989 16.396 1.00 12.40 86 PRO A C 1
ATOM 658 O O . PRO A 1 86 ? 26.056 19.659 15.836 1.00 14.02 86 PRO A O 1
ATOM 662 N N . ASN A 1 87 ? 25.125 17.666 16.303 1.00 12.99 87 ASN A N 1
ATOM 663 C CA . ASN A 1 87 ? 26.036 16.894 15.466 1.00 14.48 87 ASN A CA 1
ATOM 664 C C . ASN A 1 87 ? 27.523 17.018 15.800 1.00 16.41 87 ASN A C 1
ATOM 665 O O . ASN A 1 87 ? 28.366 17.020 14.904 1.00 17.88 87 ASN A O 1
ATOM 670 N N . LEU A 1 88 ? 27.856 17.138 17.081 1.00 15.06 88 LEU A N 1
ATOM 671 C CA . LEU A 1 88 ? 29.264 17.198 17.463 1.00 15.28 88 LEU A CA 1
ATOM 672 C C . LEU A 1 88 ? 29.780 15.765 17.537 1.00 14.75 88 LEU A C 1
ATOM 673 O O . LEU A 1 88 ? 28.998 14.818 17.505 1.00 14.50 88 LEU A O 1
ATOM 678 N N . PRO A 1 89 ? 31.107 15.582 17.613 1.00 18.22 89 PRO A N 1
ATOM 679 C CA . PRO A 1 89 ? 31.632 14.218 17.690 1.00 20.61 89 PRO A CA 1
ATOM 680 C C . PRO A 1 89 ? 31.037 13.475 18.882 1.00 16.41 89 PRO A C 1
ATOM 681 O O . PRO A 1 89 ? 30.801 14.064 19.937 1.00 18.35 89 PRO A O 1
ATOM 685 N N . GLU A 1 90 ? 30.791 12.183 18.707 1.00 17.06 90 GLU A N 1
ATOM 686 C CA . GLU A 1 90 ? 30.205 11.376 19.767 1.00 16.39 90 GLU A CA 1
ATOM 687 C C . GLU A 1 90 ? 31.207 11.053 20.865 1.00 19.28 90 GLU A C 1
ATOM 688 O O . GLU A 1 90 ? 32.302 10.552 20.597 1.00 21.10 90 GLU A O 1
ATOM 694 N N . ALA A 1 91 ? 30.827 11.348 22.103 1.00 16.39 91 ALA A N 1
ATOM 695 C CA . ALA A 1 91 ? 31.675 11.060 23.250 1.00 18.59 91 ALA A CA 1
ATOM 696 C C . ALA A 1 91 ? 31.463 9.593 23.596 1.00 16.79 91 ALA A C 1
ATOM 697 O O . ALA A 1 91 ? 30.320 9.144 23.696 1.00 18.25 91 ALA A O 1
ATOM 699 N N . ARG A 1 92 ? 32.543 8.830 23.741 1.00 16.84 92 ARG A N 1
ATOM 700 C CA . ARG A 1 92 ? 32.382 7.423 24.086 1.00 16.95 92 ARG A CA 1
ATOM 701 C C . ARG A 1 92 ? 33.030 7.021 25.387 1.00 12.25 92 ARG A C 1
ATOM 702 O O . ARG A 1 92 ? 34.161 7.390 25.683 1.00 16.11 92 ARG A O 1
ATOM 711 N N . ALA A 1 93 ? 32.273 6.264 26.168 1.00 15.85 93 ALA A N 1
ATOM 712 C CA . ALA A 1 93 ? 32.730 5.795 27.461 1.00 15.07 93 ALA A CA 1
ATOM 713 C C . ALA A 1 93 ? 33.972 4.920 27.330 1.00 17.78 93 ALA A C 1
ATOM 714 O O . ALA A 1 93 ? 34.756 4.805 28.270 1.00 18.25 93 ALA A O 1
ATOM 716 N N . SER A 1 94 ? 34.147 4.308 26.162 1.00 17.79 94 SER A N 1
ATOM 71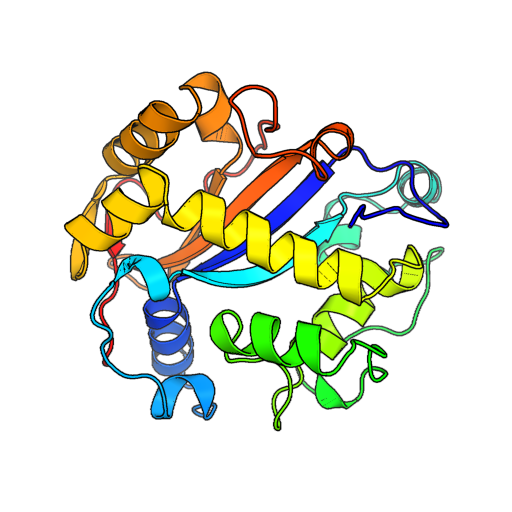7 C CA . SER A 1 94 ? 35.291 3.439 25.901 1.00 17.71 94 SER A CA 1
ATOM 718 C C . SER A 1 94 ? 36.572 4.217 25.620 1.00 16.27 94 SER A C 1
ATOM 719 O O . SER A 1 94 ? 37.655 3.638 25.546 1.00 16.45 94 SER A O 1
ATOM 722 N N . ARG A 1 95 ? 36.452 5.530 25.458 1.00 13.80 95 ARG A N 1
ATOM 723 C CA . ARG A 1 95 ? 37.620 6.361 25.196 1.00 13.28 95 ARG A CA 1
ATOM 724 C C . ARG A 1 95 ? 37.386 7.787 25.670 1.00 11.73 95 ARG A C 1
ATOM 725 O O . ARG A 1 95 ? 37.482 8.742 24.901 1.00 13.14 95 ARG A O 1
ATOM 733 N N . MET A 1 96 ? 37.087 7.927 26.954 1.00 12.00 96 MET A N 1
ATOM 734 C CA . MET A 1 96 ? 36.831 9.243 27.510 1.00 11.62 96 MET A CA 1
ATOM 735 C C . MET A 1 96 ? 37.999 10.207 27.380 1.00 12.46 96 MET A C 1
ATOM 736 O O . MET A 1 96 ? 37.796 11.406 27.189 1.00 12.75 96 MET A O 1
ATOM 743 N N . CYS A 1 97 ? 39.222 9.695 27.468 1.00 12.74 97 CYS A N 1
ATOM 744 C CA . CYS A 1 97 ? 40.387 10.560 27.341 1.00 13.83 97 CYS A CA 1
ATOM 745 C C . CYS A 1 97 ? 40.625 11.004 25.900 1.00 15.19 97 CYS A C 1
ATOM 746 O O . CYS A 1 97 ? 41.486 11.844 25.643 1.00 17.16 97 CYS A O 1
ATOM 749 N N . SER A 1 98 ? 39.861 10.446 24.965 1.00 15.69 98 SER A N 1
ATOM 750 C CA . SER A 1 98 ? 39.991 10.817 23.560 1.00 15.33 98 SER A CA 1
ATOM 751 C C . SER A 1 98 ? 39.163 12.059 23.246 1.00 16.02 98 SER A C 1
ATOM 752 O O . SER A 1 98 ? 39.328 12.674 22.192 1.00 19.44 98 SER A O 1
ATO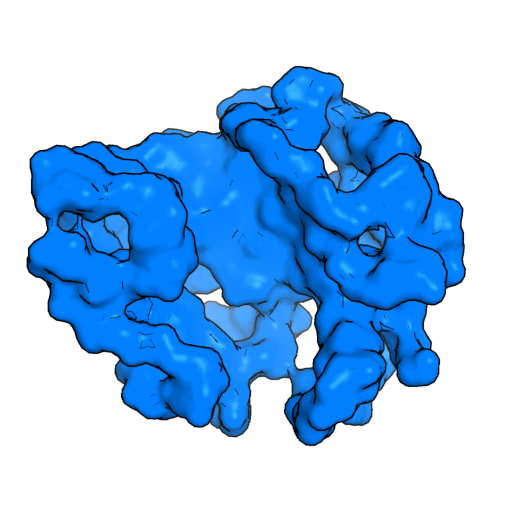M 755 N N . SER A 1 99 ? 38.260 12.418 24.156 1.00 13.57 99 SER A N 1
ATOM 756 C CA . SER A 1 99 ? 37.461 13.621 23.966 1.00 15.45 99 SER A CA 1
ATOM 757 C C . SER A 1 99 ? 38.399 14.792 24.209 1.00 15.84 99 SER A C 1
ATOM 758 O O . SER A 1 99 ? 39.409 14.654 24.896 1.00 16.08 99 SER A O 1
ATOM 761 N N . PRO A 1 100 ? 38.082 15.964 23.645 1.00 16.35 100 PRO A N 1
ATOM 762 C CA . PRO A 1 100 ? 38.930 17.145 23.820 1.00 17.46 100 PRO A CA 1
ATOM 763 C C . PRO A 1 100 ? 39.146 17.565 25.272 1.00 18.16 100 PRO A C 1
ATOM 764 O O . PRO A 1 100 ? 38.272 17.379 26.118 1.00 15.98 100 PRO A O 1
ATOM 768 N N . GLU A 1 101 ? 40.322 18.117 25.558 1.00 17.67 101 GLU A N 1
ATOM 769 C CA . GLU A 1 101 ? 40.612 18.609 26.897 1.00 17.24 101 GLU A CA 1
ATOM 770 C C . GLU A 1 101 ? 39.595 19.733 27.053 1.00 16.48 101 GLU A C 1
ATOM 771 O O . GLU A 1 101 ? 39.316 20.446 26.091 1.00 17.44 101 GLU A O 1
ATOM 773 N N . THR A 1 102 ? 39.048 19.904 28.251 1.00 14.91 102 THR A N 1
ATOM 774 C CA . THR A 1 102 ? 38.019 20.923 28.459 1.00 15.30 102 THR A CA 1
ATOM 775 C C . THR A 1 102 ? 38.500 22.360 28.612 1.00 14.91 102 THR A C 1
ATOM 776 O O . THR A 1 102 ? 37.727 23.294 28.397 1.00 16.37 102 THR A O 1
ATOM 780 N N . GLY A 1 103 ? 39.761 22.545 28.982 1.00 16.49 103 GLY A N 1
ATOM 781 C CA . GLY A 1 103 ? 40.273 23.893 29.161 1.00 17.40 103 GLY A CA 1
ATOM 782 C C . GLY A 1 103 ? 39.969 24.411 30.557 1.00 18.43 103 GLY A C 1
ATOM 783 O O . GLY A 1 103 ? 40.158 25.590 30.856 1.00 18.09 103 GLY A O 1
ATOM 784 N N . LEU A 1 104 ? 39.490 23.516 31.412 1.00 16.09 104 LEU A N 1
ATOM 785 C CA . LEU A 1 104 ? 39.158 23.839 32.793 1.00 14.19 104 LEU A CA 1
ATOM 786 C C . LEU A 1 104 ? 40.412 24.367 33.495 1.00 15.25 104 LEU A C 1
ATOM 787 O O . LEU A 1 104 ? 41.516 23.890 33.234 1.00 17.56 104 LEU A O 1
ATOM 792 N N . SER A 1 105 ? 40.248 25.346 34.380 1.00 14.25 105 SER A N 1
ATOM 793 C CA . SER A 1 105 ? 41.394 25.910 35.093 1.00 14.87 105 SER A CA 1
ATOM 794 C C . SER A 1 105 ? 41.925 24.895 36.099 1.00 14.97 105 SER A C 1
ATOM 795 O O . SER A 1 105 ? 41.211 23.977 36.500 1.00 16.38 105 SER A O 1
ATOM 798 N N . LEU A 1 106 ? 43.181 25.057 36.504 1.00 14.06 106 LEU A N 1
ATOM 799 C CA . LEU A 1 106 ? 43.777 24.149 37.476 1.00 15.97 106 LEU A CA 1
ATOM 800 C C . LEU A 1 106 ? 42.991 24.199 38.780 1.00 15.26 106 LEU A C 1
ATOM 801 O O . LEU A 1 106 ? 42.794 23.178 39.440 1.00 15.79 106 LEU A O 1
ATOM 806 N N . GLU A 1 107 ? 42.545 25.396 39.147 1.00 15.19 107 GLU A N 1
ATOM 807 C CA . GLU A 1 107 ? 41.779 25.577 40.373 1.00 16.21 107 GLU A CA 1
ATOM 808 C C . GLU A 1 107 ? 40.469 24.800 40.324 1.00 16.91 107 GLU A C 1
ATOM 809 O O . GLU A 1 107 ? 40.137 24.068 41.256 1.00 17.13 107 GLU A O 1
ATOM 811 N N . THR A 1 108 ? 39.723 24.955 39.237 1.00 16.87 108 THR A N 1
ATOM 812 C CA . THR A 1 108 ? 38.456 24.248 39.124 1.00 17.99 108 THR A CA 1
ATOM 813 C C . THR A 1 108 ? 38.710 22.748 39.033 1.00 15.12 108 THR A C 1
ATOM 814 O O . THR A 1 108 ? 37.946 21.951 39.573 1.00 16.61 108 THR A O 1
ATOM 818 N N . ALA A 1 109 ? 39.791 22.362 38.362 1.00 16.23 109 ALA A N 1
ATOM 819 C CA . ALA A 1 109 ? 40.126 20.948 38.231 1.00 16.81 109 ALA A CA 1
ATOM 820 C C . ALA A 1 109 ? 40.396 20.352 39.609 1.00 17.56 109 ALA A C 1
ATOM 821 O O . ALA A 1 109 ? 40.019 19.214 39.888 1.00 17.33 109 ALA A O 1
ATOM 823 N N . ALA A 1 110 ? 41.049 21.123 40.473 1.00 15.46 110 ALA A N 1
ATOM 824 C CA . ALA A 1 110 ? 41.353 20.653 41.819 1.00 16.28 110 ALA A CA 1
ATOM 825 C C . ALA A 1 110 ? 40.067 20.454 42.615 1.00 17.52 110 ALA A C 1
ATOM 826 O O . ALA A 1 110 ? 39.901 19.442 43.296 1.00 19.06 110 ALA A O 1
ATOM 828 N N . LYS A 1 111 ? 39.164 21.427 42.528 1.00 17.27 111 LYS A N 1
ATOM 829 C CA . LYS A 1 111 ? 37.892 21.354 43.238 1.00 18.46 111 LYS A CA 1
ATOM 830 C C . LYS A 1 111 ? 37.054 20.215 42.678 1.00 18.21 111 LYS A C 1
ATOM 831 O O . LYS A 1 111 ? 36.428 19.460 43.424 1.00 20.45 111 LYS A O 1
ATOM 835 N N . LEU A 1 112 ? 37.051 20.095 41.356 1.00 17.57 112 LEU A N 1
ATOM 836 C CA . LEU A 1 112 ? 36.288 19.057 40.686 1.00 17.56 112 LEU A CA 1
ATOM 837 C C . LEU A 1 112 ? 36.781 17.677 41.089 1.00 17.41 112 LEU A C 1
ATOM 838 O O . LEU A 1 112 ? 35.987 16.787 41.388 1.00 18.14 112 LEU A O 1
ATOM 843 N N . SER A 1 113 ? 38.098 17.510 41.106 1.00 18.23 113 SER A N 1
ATOM 844 C CA . SER A 1 113 ? 38.706 16.236 41.455 1.00 18.87 113 SER A CA 1
ATOM 845 C C . SER A 1 113 ? 38.330 15.717 42.836 1.00 21.30 113 SER A C 1
ATOM 846 O O . SER A 1 113 ? 38.159 14.511 43.024 1.00 20.89 113 SER A O 1
ATOM 849 N N . GLU A 1 114 ? 38.202 16.613 43.806 1.00 17.89 114 GLU A N 1
ATOM 850 C CA . GLU A 1 114 ? 37.860 16.179 45.153 1.00 20.64 114 GLU A CA 1
ATOM 851 C C . GLU A 1 114 ? 36.459 15.562 45.226 1.00 19.62 114 GLU A C 1
ATOM 852 O O . GLU A 1 114 ? 36.182 14.759 46.120 1.00 22.27 114 GLU A O 1
ATOM 863 N N . VAL A 1 115 ? 35.581 15.916 44.287 1.00 16.77 115 VAL A N 1
ATOM 864 C CA . VAL A 1 115 ? 34.222 15.374 44.290 1.00 14.33 115 VAL A CA 1
ATOM 865 C C . VAL A 1 115 ? 33.837 14.598 43.030 1.00 12.59 115 VAL A C 1
ATOM 866 O O . VAL A 1 115 ? 32.683 14.202 42.866 1.00 13.72 115 VAL A O 1
ATOM 870 N N . MET A 1 116 ? 34.804 14.401 42.138 1.00 13.32 116 MET A N 1
ATOM 871 C CA . MET A 1 116 ? 34.594 13.620 40.917 1.00 13.58 116 MET A CA 1
ATOM 872 C C . MET A 1 116 ? 35.865 12.799 40.725 1.00 16.69 116 MET A C 1
ATOM 873 O O . MET A 1 116 ? 36.741 13.174 39.948 1.00 14.59 116 MET A O 1
ATOM 880 N N . PRO A 1 117 ? 35.980 11.666 41.432 1.00 17.26 117 PRO A N 1
ATOM 881 C CA . PRO A 1 117 ? 37.159 10.801 41.335 1.00 19.27 117 PRO A CA 1
ATOM 882 C C . PRO A 1 117 ? 37.548 10.385 39.919 1.00 19.49 117 PRO A C 1
ATOM 883 O O . PRO A 1 117 ? 38.714 10.099 39.650 1.00 21.24 117 PRO A O 1
ATOM 887 N N . GLY A 1 118 ? 36.573 10.360 39.018 1.00 17.50 118 GLY A N 1
ATOM 888 C CA . GLY A 1 118 ? 36.848 9.971 37.646 1.00 18.15 118 GLY A CA 1
ATOM 889 C C . GLY A 1 118 ? 37.422 11.073 36.778 1.00 14.27 118 GLY A C 1
ATOM 890 O O . GLY A 1 118 ? 37.828 10.824 35.649 1.00 13.87 118 GLY A O 1
ATOM 891 N N . ALA A 1 119 ? 37.455 12.297 37.293 1.00 13.74 119 ALA A N 1
ATOM 892 C CA . ALA A 1 119 ? 37.992 13.410 36.525 1.00 12.80 119 ALA A CA 1
ATOM 893 C C . ALA A 1 119 ? 39.508 13.326 36.385 1.00 12.70 119 ALA A C 1
ATOM 894 O O . ALA A 1 119 ? 40.203 12.838 37.279 1.00 16.86 119 ALA A O 1
ATOM 896 N N . GLY A 1 120 ? 40.003 13.802 35.248 1.00 12.00 120 GLY A N 1
ATOM 897 C CA . GLY A 1 120 ? 41.432 13.818 34.991 1.00 12.26 120 GLY A CA 1
ATOM 898 C C . GLY A 1 120 ? 42.127 12.476 35.063 1.00 14.89 120 GLY A C 1
ATOM 899 O O . GLY A 1 120 ? 41.535 11.431 34.787 1.00 13.49 120 GLY A O 1
ATOM 900 N N . GLY A 1 121 ? 43.403 12.508 35.436 1.00 16.39 121 GLY A N 1
ATOM 901 C CA . GLY A 1 121 ? 44.172 11.284 35.536 1.00 15.26 121 GLY A CA 1
ATOM 902 C C . GLY A 1 121 ? 44.112 10.484 34.252 1.00 14.03 121 GLY A C 1
ATOM 903 O O . GLY A 1 121 ? 44.321 11.023 33.164 1.00 16.77 121 GLY A O 1
ATOM 904 N N . ARG A 1 122 ? 43.815 9.196 34.377 1.00 15.40 122 ARG A N 1
ATOM 905 C CA . ARG A 1 122 ? 43.721 8.323 33.218 1.00 16.92 122 ARG A CA 1
ATOM 906 C C . ARG A 1 122 ? 42.270 7.930 32.955 1.00 16.51 122 ARG A C 1
ATOM 907 O O . ARG A 1 122 ? 42.002 6.988 32.208 1.00 17.02 122 ARG A O 1
ATOM 915 N N . SER A 1 123 ? 41.339 8.655 33.573 1.00 13.73 123 SER A N 1
ATOM 916 C CA . SER A 1 123 ? 39.910 8.387 33.410 1.00 13.43 123 SER A CA 1
ATO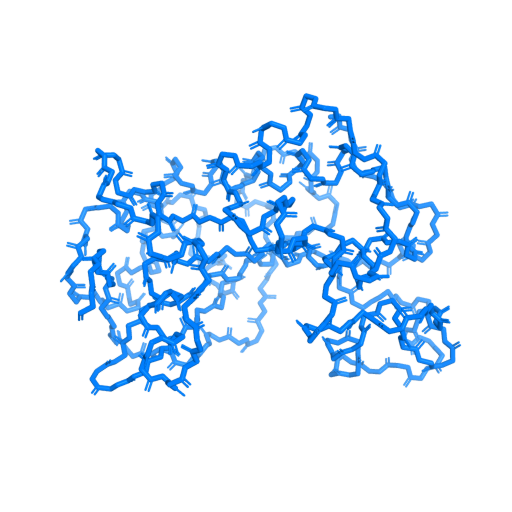M 917 C C . SER A 1 123 ? 39.247 9.442 32.519 1.00 12.40 123 SER A C 1
ATOM 918 O O . SER A 1 123 ? 38.459 9.106 31.634 1.00 13.30 123 SER A O 1
ATOM 923 N N . CYS A 1 124 ? 39.559 10.711 32.767 1.00 11.38 124 CYS A N 1
ATOM 924 C CA . CYS A 1 124 ? 39.037 11.813 31.962 1.00 11.30 124 CYS A CA 1
ATOM 925 C C . CYS A 1 124 ? 37.518 11.920 31.894 1.00 10.62 124 CYS A C 1
ATOM 926 O O . CYS A 1 124 ? 36.974 12.318 30.861 1.00 11.57 124 CYS A O 1
ATOM 929 N N . LEU A 1 125 ? 36.832 11.585 32.979 1.00 10.15 125 LEU A N 1
ATOM 930 C CA . LEU A 1 125 ? 35.377 11.662 32.978 1.00 11.35 125 LEU A CA 1
ATOM 931 C C . LEU A 1 125 ? 34.872 13.047 32.580 1.00 13.18 125 LEU A C 1
ATOM 932 O O . LEU A 1 125 ? 33.857 13.160 31.885 1.00 10.87 125 LEU A O 1
ATOM 937 N N . GLU A 1 126 ? 35.575 14.096 32.999 1.00 12.21 126 GLU A N 1
ATOM 938 C CA . GLU A 1 126 ? 35.131 15.448 32.680 1.00 11.09 126 GLU A CA 1
ATOM 939 C C . GLU A 1 126 ? 35.220 15.764 31.191 1.00 12.02 126 GLU A C 1
ATOM 940 O O . GLU A 1 126 ? 34.450 16.579 30.690 1.00 11.50 126 GLU A O 1
ATOM 946 N N . ARG A 1 127 ? 36.150 15.125 30.480 1.00 12.29 127 ARG A N 1
ATOM 947 C CA . ARG A 1 127 ? 36.266 15.370 29.043 1.00 10.66 127 ARG A CA 1
ATOM 948 C C . ARG A 1 127 ? 35.043 14.787 28.351 1.00 9.77 127 ARG A C 1
ATOM 949 O O . ARG A 1 127 ? 34.446 15.419 27.478 1.00 12.11 127 ARG A O 1
ATOM 957 N N . TYR A 1 128 ? 34.691 13.568 28.746 1.00 10.15 128 TYR A N 1
ATOM 958 C CA . TYR A 1 128 ? 33.533 12.870 28.203 1.00 11.29 128 TYR A CA 1
ATOM 959 C C . TYR A 1 128 ? 32.261 13.654 28.513 1.00 10.01 128 TYR A C 1
ATOM 960 O O . TYR A 1 128 ? 31.445 13.913 27.626 1.00 10.55 128 TYR A O 1
ATOM 969 N N . GLU A 1 129 ? 32.097 14.021 29.781 1.00 9.32 129 GLU A N 1
ATOM 970 C CA . GLU A 1 129 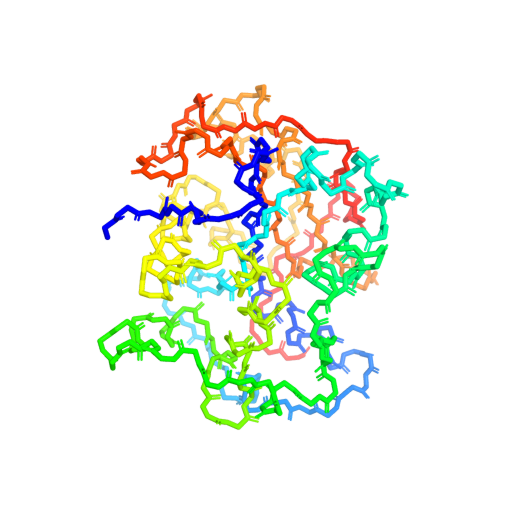? 30.913 14.760 30.208 1.00 7.90 129 GLU A CA 1
ATOM 971 C C . GLU A 1 129 ? 30.762 16.091 29.493 1.00 9.57 129 GLU A C 1
ATOM 972 O O . GLU A 1 129 ? 29.660 16.462 29.097 1.00 10.03 129 GLU A O 1
ATOM 978 N N . TYR A 1 130 ? 31.859 16.814 29.321 1.00 8.36 130 TYR A N 1
ATOM 979 C CA . TYR A 1 130 ? 31.771 18.086 28.628 1.00 9.19 130 TYR A CA 1
ATOM 980 C C . TYR A 1 130 ? 31.476 17.878 27.143 1.00 10.59 130 TYR A C 1
ATOM 981 O O . TYR A 1 130 ? 30.685 18.606 26.550 1.00 11.03 130 TYR A O 1
ATOM 990 N N . ALA A 1 131 ? 32.105 16.877 26.538 1.00 10.72 131 ALA A N 1
ATOM 991 C CA . ALA A 1 131 ? 31.881 16.616 25.118 1.00 9.50 131 ALA A CA 1
ATOM 992 C C . ALA A 1 131 ? 30.435 16.243 24.820 1.00 11.43 131 ALA A C 1
ATOM 993 O O . ALA A 1 131 ? 29.867 16.644 23.803 1.00 12.32 131 ALA A O 1
ATOM 995 N N . LYS A 1 132 ? 29.834 15.473 25.713 1.00 11.00 132 LYS A N 1
ATOM 996 C CA . LYS A 1 132 ? 28.468 15.032 25.502 1.00 10.34 132 LYS A CA 1
ATOM 997 C C . LYS A 1 132 ? 27.386 15.991 25.974 1.00 9.99 132 LYS A C 1
ATOM 998 O O . LYS A 1 132 ? 26.310 16.046 25.379 1.00 11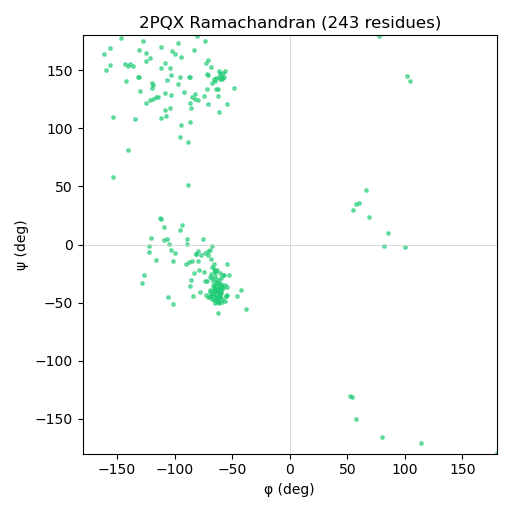.09 132 LYS A O 1
ATOM 1004 N N . HIS A 1 133 ? 27.673 16.766 27.016 1.00 9.53 133 HIS A N 1
ATOM 1005 C CA . HIS A 1 133 ? 26.657 17.645 27.592 1.00 8.73 133 HIS A CA 1
ATOM 1006 C C . HIS A 1 133 ? 26.953 19.133 27.663 1.00 10.80 133 HIS A C 1
ATOM 1007 O O . HIS A 1 133 ? 26.074 19.908 28.040 1.00 11.05 133 HIS A O 1
ATOM 1014 N N . GLY A 1 134 ? 28.167 19.551 27.324 1.00 10.46 134 GLY A N 1
ATOM 1015 C CA . GLY A 1 134 ? 28.466 20.967 27.430 1.00 10.38 134 GLY A CA 1
ATOM 1016 C C . GLY A 1 134 ? 29.065 21.673 26.233 1.00 9.99 134 GLY A C 1
ATOM 1017 O O . GLY A 1 134 ? 28.782 22.849 26.008 1.00 10.33 134 GLY A O 1
ATOM 1018 N N . ALA A 1 135 ? 29.882 20.968 25.459 1.00 10.57 135 ALA A N 1
ATOM 1019 C CA . ALA A 1 135 ? 30.536 21.578 24.308 1.00 10.66 135 ALA A CA 1
ATOM 1020 C C . ALA A 1 135 ? 29.586 22.233 23.312 1.00 10.29 135 ALA A C 1
ATOM 1021 O O . ALA A 1 135 ? 29.838 23.351 22.857 1.00 11.17 135 ALA A O 1
ATOM 1023 N N . CYS A 1 136 ? 28.489 21.557 22.981 1.00 9.83 136 CYS A N 1
ATOM 1024 C CA . CYS A 1 136 ? 27.559 22.121 22.012 1.00 11.16 136 CYS A CA 1
ATOM 1025 C C . CYS A 1 136 ? 26.817 23.347 22.524 1.00 11.76 136 CYS A C 1
ATOM 1026 O O . CYS A 1 136 ? 26.167 24.046 21.748 1.00 14.94 136 CYS A O 1
ATOM 1029 N N . PHE A 1 137 ? 26.898 23.605 23.825 1.00 8.42 137 PHE A N 1
ATOM 1030 C CA . PHE A 1 137 ? 26.250 24.784 24.391 1.00 9.30 137 PHE A CA 1
ATOM 1031 C C . PHE A 1 137 ? 27.266 25.900 24.587 1.00 10.56 137 PHE A C 1
ATOM 1032 O O . PHE A 1 137 ? 26.908 27.028 24.919 1.00 11.17 137 PHE A O 1
ATOM 1040 N N . GLY A 1 138 ? 28.538 25.575 24.377 1.00 9.24 138 GLY A N 1
ATOM 1041 C CA . GLY A 1 138 ? 29.589 26.561 24.536 1.00 12.04 138 GLY A CA 1
ATOM 1042 C C . GLY A 1 138 ? 29.801 26.985 25.978 1.00 11.39 138 GLY A C 1
ATOM 1043 O O . GLY A 1 138 ? 30.302 28.074 26.237 1.00 13.15 138 GLY A O 1
ATOM 1044 N N . PHE A 1 139 ? 29.421 26.130 26.922 1.00 10.89 139 PHE A N 1
ATOM 1045 C CA . PHE A 1 139 ? 29.582 26.442 28.341 1.00 10.05 139 PHE A CA 1
ATOM 1046 C C . PHE A 1 139 ? 31.026 26.719 28.726 1.00 10.83 139 PHE A C 1
ATOM 1047 O O . PHE A 1 139 ? 31.944 26.071 28.230 1.00 12.14 139 PHE A O 1
ATOM 1055 N N . ASP A 1 140 ? 31.214 27.680 29.623 1.00 10.95 140 ASP A N 1
ATOM 1056 C CA . ASP A 1 140 ? 32.536 27.954 30.166 1.00 10.79 140 ASP A CA 1
ATOM 1057 C C . ASP A 1 140 ? 32.762 26.730 31.060 1.00 10.37 140 ASP A C 1
ATOM 1058 O O . ASP A 1 140 ? 31.976 26.473 31.968 1.00 10.48 140 ASP A O 1
ATOM 1063 N N . PRO A 1 141 ? 33.824 25.947 30.809 1.00 10.52 141 PRO A N 1
ATOM 1064 C CA . PRO A 1 141 ? 34.058 24.762 31.640 1.00 11.83 141 PRO A CA 1
ATOM 1065 C C . PRO A 1 141 ? 34.172 25.040 33.132 1.00 11.58 141 PRO A C 1
ATOM 1066 O O . PRO A 1 141 ? 33.748 24.227 33.952 1.00 11.90 141 PRO A O 1
ATOM 1070 N N . ASP A 1 142 ? 34.747 26.183 33.487 1.00 10.67 142 ASP A N 1
ATOM 1071 C CA . ASP A 1 142 ? 34.892 26.531 34.892 1.00 11.45 142 ASP A CA 1
ATOM 1072 C C . ASP A 1 142 ? 33.533 26.780 35.539 1.00 12.24 142 ASP A C 1
ATOM 1073 O O . ASP A 1 142 ? 33.284 26.322 36.651 1.00 12.19 142 ASP A O 1
ATOM 1078 N N . ALA A 1 143 ? 32.651 27.492 34.843 1.00 10.87 143 ALA A N 1
ATOM 1079 C CA . ALA A 1 143 ? 31.322 27.753 35.389 1.00 11.19 143 ALA A CA 1
ATOM 1080 C C . ALA A 1 143 ? 30.535 26.447 35.428 1.00 11.61 143 ALA A C 1
ATOM 1081 O O . ALA A 1 143 ? 29.803 26.175 36.377 1.00 11.11 143 ALA A O 1
ATOM 1083 N N . TYR A 1 144 ? 30.704 25.638 34.388 1.00 10.42 144 TYR A N 1
ATOM 1084 C CA . TYR A 1 144 ? 30.007 24.362 34.263 1.00 10.03 144 TYR A CA 1
ATOM 1085 C C . TYR A 1 144 ? 30.369 23.387 35.381 1.00 10.28 144 TYR A C 1
ATOM 1086 O O . TYR A 1 144 ? 29.504 22.938 36.134 1.00 10.40 144 TYR A O 1
ATOM 1095 N N . PHE A 1 145 ? 31.650 23.059 35.497 1.00 9.94 145 PHE A N 1
ATOM 1096 C CA . PHE A 1 145 ? 32.062 22.133 36.537 1.00 9.79 145 PHE A CA 1
ATOM 1097 C C . PHE A 1 145 ? 31.984 22.763 37.917 1.00 9.85 145 PHE A C 1
ATOM 1098 O O . PHE A 1 145 ? 31.704 22.077 38.900 1.00 11.68 145 PHE A O 1
ATOM 1106 N N . GLY A 1 146 ? 32.211 24.072 37.991 1.00 10.85 146 GLY A N 1
ATOM 1107 C CA . GLY A 1 146 ? 32.118 24.751 39.269 1.00 11.88 146 GLY A CA 1
ATOM 1108 C C . GLY A 1 146 ? 30.698 24.655 39.801 1.00 11.70 146 GLY A C 1
ATOM 1109 O O . GLY A 1 146 ? 30.479 24.481 41.002 1.00 10.98 146 GLY A O 1
ATOM 1110 N N . THR A 1 147 ? 29.724 24.760 38.901 1.00 10.88 147 THR A N 1
ATOM 1111 C CA . THR A 1 147 ? 28.322 24.675 39.287 1.00 11.39 147 THR A CA 1
ATOM 1112 C C . THR A 1 147 ? 27.984 23.265 39.775 1.00 11.35 147 THR A C 1
ATOM 1113 O O . THR A 1 147 ? 27.258 23.108 40.755 1.00 10.79 147 THR A O 1
ATOM 1117 N N . MET A 1 148 ? 28.515 22.242 39.112 1.00 11.90 148 MET A N 1
ATOM 1118 C CA . MET A 1 148 ? 28.255 20.864 39.537 1.00 11.14 148 MET A CA 1
ATOM 1119 C C . MET A 1 148 ? 28.765 20.667 40.953 1.00 11.44 148 MET A C 1
ATOM 1120 O O . MET A 1 148 ? 28.104 20.052 41.788 1.00 13.30 148 MET A O 1
ATOM 1125 N N . VAL A 1 149 ? 29.974 21.160 41.204 1.00 10.75 149 VAL A N 1
ATOM 1126 C CA . VAL A 1 149 ? 30.579 21.023 42.519 1.00 12.06 149 VAL A CA 1
ATOM 1127 C C . VAL A 1 149 ? 29.704 21.675 43.582 1.00 12.92 149 VAL A C 1
ATOM 1128 O O . VAL A 1 149 ? 29.444 21.082 44.631 1.00 12.91 149 VAL A O 1
ATOM 1132 N N . ARG A 1 150 ? 29.242 22.893 43.314 1.00 11.77 150 ARG A N 1
ATOM 1133 C CA . ARG A 1 150 ? 28.394 23.589 44.273 1.00 12.33 150 ARG A CA 1
ATOM 1134 C C . ARG A 1 150 ? 27.089 22.847 44.528 1.00 11.28 150 ARG A C 1
ATOM 1135 O O . ARG A 1 150 ? 26.697 22.638 45.677 1.00 12.20 150 ARG A O 1
ATOM 1143 N N . LEU A 1 151 ? 26.416 22.443 43.456 1.00 10.82 151 LEU A N 1
ATOM 1144 C CA . LEU A 1 151 ? 25.148 21.745 43.598 1.00 10.16 151 LEU A CA 1
ATOM 1145 C C . LEU A 1 151 ? 25.312 20.451 44.375 1.00 11.31 151 LEU A C 1
ATOM 1146 O O . LEU A 1 151 ? 24.485 20.129 45.224 1.00 11.78 151 LEU A O 1
ATOM 1151 N N . ASN A 1 152 ? 26.384 19.715 44.097 1.00 12.18 152 ASN A N 1
ATOM 1152 C CA . ASN A 1 152 ? 26.634 18.471 44.811 1.00 10.77 152 ASN A CA 1
ATOM 1153 C C . ASN A 1 152 ? 26.788 18.772 46.298 1.00 11.08 152 ASN A C 1
ATOM 1154 O O . ASN A 1 152 ? 26.241 18.062 47.142 1.00 12.75 152 ASN A O 1
ATOM 1159 N N . GLN A 1 153 ? 27.525 19.833 46.616 1.00 12.01 153 GLN A N 1
ATOM 1160 C CA . GLN A 1 153 ? 27.731 20.223 48.004 1.00 12.15 153 GLN A CA 1
ATOM 1161 C C . GLN A 1 153 ? 26.399 20.560 48.675 1.00 12.53 153 GLN A C 1
ATOM 1162 O O . GLN A 1 153 ? 26.162 20.180 49.823 1.00 12.88 153 GLN A O 1
ATOM 1164 N N . GLU A 1 154 ? 25.526 21.267 47.962 1.00 13.00 154 GLU A N 1
ATOM 1165 C CA . GLU A 1 154 ? 24.236 21.632 48.529 1.00 12.97 154 GLU A CA 1
ATOM 1166 C C . GLU A 1 154 ? 23.383 20.402 48.785 1.00 14.47 154 GLU A C 1
ATOM 1167 O O . GLU A 1 154 ? 22.627 20.361 49.752 1.00 14.20 154 GLU A O 1
ATOM 1173 N N . ILE A 1 155 ? 23.496 19.396 47.925 1.00 12.64 155 ILE A N 1
ATOM 1174 C CA . ILE A 1 155 ? 22.720 18.181 48.128 1.00 13.09 155 ILE A CA 1
ATOM 1175 C C . ILE A 1 155 ? 23.284 17.424 49.328 1.00 14.72 155 ILE A C 1
ATOM 1176 O O . ILE A 1 155 ? 22.532 16.961 50.185 1.00 13.09 155 ILE A O 1
ATOM 1181 N N . LYS A 1 156 ? 24.608 17.309 49.396 1.00 12.15 156 LYS A N 1
ATOM 1182 C CA . LYS A 1 156 ? 25.231 16.598 50.505 1.00 13.08 156 LYS A CA 1
ATOM 1183 C C . LYS A 1 156 ? 24.920 17.233 51.855 1.00 14.57 156 LYS A C 1
ATOM 1184 O O . LYS A 1 156 ? 24.757 16.528 52.850 1.00 14.56 156 LYS A O 1
ATOM 1190 N N . GLU A 1 157 ? 24.832 18.560 51.882 1.00 15.70 157 GLU A N 1
ATOM 1191 C CA . GLU A 1 157 ? 24.555 19.290 53.117 1.00 15.83 157 GLU A CA 1
ATOM 1192 C C . GLU A 1 157 ? 23.077 19.298 53.499 1.00 15.95 157 GLU A C 1
ATOM 1193 O O . GLU A 1 157 ? 22.726 19.647 54.628 1.00 18.01 157 GLU A O 1
ATOM 1199 N N . SER A 1 158 ? 22.213 18.915 52.566 1.00 14.51 158 SER A N 1
ATOM 1200 C CA . SER A 1 158 ? 20.777 18.886 52.835 1.00 14.34 158 SER A CA 1
ATOM 1201 C C . SER A 1 158 ? 20.408 17.624 53.598 1.00 12.18 158 SER A C 1
ATOM 1202 O O . SER A 1 158 ? 21.262 16.790 53.885 1.00 14.24 158 SER A O 1
ATOM 1205 N N . GLU A 1 159 ? 19.126 17.484 53.915 1.00 13.26 159 GLU A N 1
ATOM 1206 C CA . GLU A 1 159 ? 18.655 16.310 54.638 1.00 12.40 159 GLU A CA 1
ATOM 1207 C C . GLU A 1 159 ? 18.823 15.057 53.787 1.00 14.61 159 GLU A C 1
ATOM 1208 O O . GLU A 1 159 ? 18.861 13.951 54.312 1.00 14.58 159 GLU A O 1
ATOM 1214 N N . ALA A 1 160 ? 18.923 15.230 52.472 1.00 14.08 160 ALA A N 1
ATOM 1215 C CA . ALA A 1 160 ? 19.110 14.088 51.583 1.00 15.09 160 ALA A CA 1
ATOM 1216 C C . ALA A 1 160 ? 20.508 13.523 51.812 1.00 14.46 160 ALA A C 1
ATOM 1217 O O . ALA A 1 160 ? 20.692 12.305 51.906 1.00 13.11 160 ALA A O 1
ATOM 1219 N N . GLY A 1 161 ? 21.490 14.416 51.909 1.00 13.34 161 GLY A N 1
ATOM 1220 C CA . GLY A 1 161 ? 22.859 13.996 52.147 1.00 14.58 161 GLY A CA 1
ATOM 1221 C C . GLY A 1 161 ? 22.993 13.397 53.534 1.00 14.23 161 GLY A C 1
ATOM 1222 O O . GLY A 1 161 ? 23.659 12.375 53.719 1.00 15.82 161 GLY A O 1
ATOM 1223 N N . LYS A 1 162 ? 22.361 14.038 54.514 1.00 14.05 162 LYS A N 1
ATOM 1224 C CA . LYS A 1 162 ? 22.402 13.553 55.888 1.00 16.22 162 LYS A CA 1
ATOM 1225 C C . LYS A 1 162 ? 21.722 12.191 55.982 1.00 14.60 162 LYS A C 1
ATOM 1226 O O . LYS A 1 162 ? 22.140 11.332 56.757 1.00 15.48 162 LYS A O 1
ATOM 1229 N N . PHE A 1 163 ? 20.673 11.997 55.189 1.00 14.04 163 PHE A N 1
ATOM 1230 C CA . PHE A 1 163 ? 19.948 10.728 55.178 1.00 13.04 163 PHE A CA 1
ATOM 1231 C C . PHE A 1 163 ? 20.876 9.611 54.713 1.00 14.35 163 PHE A C 1
ATOM 1232 O O . PHE A 1 163 ? 20.914 8.531 55.302 1.00 12.49 163 PHE A O 1
ATOM 1240 N N . LEU A 1 164 ? 21.617 9.866 53.640 1.00 13.71 164 LEU A N 1
ATOM 1241 C CA . LEU A 1 164 ? 22.544 8.873 53.113 1.00 12.60 164 LEU A CA 1
ATOM 1242 C C . LEU A 1 164 ? 23.598 8.536 54.158 1.00 14.48 164 LEU A C 1
ATOM 1243 O O . LEU A 1 164 ? 23.907 7.367 54.386 1.00 14.50 164 LEU A O 1
ATOM 1248 N N . ALA A 1 165 ? 24.142 9.567 54.797 1.00 14.78 165 ALA A N 1
ATOM 1249 C CA . ALA A 1 165 ? 25.166 9.380 55.814 1.00 15.86 165 ALA A CA 1
ATOM 1250 C C . ALA A 1 165 ? 24.645 8.615 57.026 1.00 14.63 165 ALA A C 1
ATOM 1251 O O . ALA A 1 165 ? 25.280 7.656 57.472 1.00 18.25 165 ALA A O 1
ATOM 1253 N N . ASP A 1 166 ? 23.495 9.030 57.553 1.00 15.01 166 ASP A N 1
ATOM 1254 C CA . ASP A 1 166 ? 22.916 8.371 58.723 1.00 15.79 166 ASP A CA 1
ATOM 1255 C C . ASP A 1 166 ? 22.505 6.927 58.459 1.00 16.65 166 ASP A C 1
ATOM 1256 O O . ASP A 1 166 ? 22.389 6.134 59.390 1.00 18.14 166 ASP A O 1
ATOM 1261 N N . ASN A 1 167 ? 22.278 6.587 57.196 1.00 14.01 167 ASN A N 1
ATOM 1262 C CA . ASN A 1 167 ? 21.867 5.233 56.844 1.00 13.83 167 ASN A CA 1
ATOM 1263 C C . ASN A 1 167 ? 22.927 4.476 56.063 1.00 13.86 167 ASN A C 1
ATOM 1264 O O . ASN A 1 167 ? 22.634 3.505 55.367 1.00 14.05 167 ASN A O 1
ATOM 1269 N N . TYR A 1 168 ? 24.167 4.919 56.202 1.00 13.76 168 TYR A N 1
ATOM 1270 C CA . TYR A 1 168 ? 25.291 4.298 55.522 1.00 13.67 168 TYR A CA 1
ATOM 1271 C C . TYR A 1 168 ? 25.355 2.801 55.812 1.00 15.39 168 TYR A C 1
ATOM 1272 O O . TYR A 1 168 ? 25.457 2.385 56.968 1.00 17.41 168 TYR A O 1
ATOM 1281 N N . GLY A 1 169 ? 25.280 2.003 54.749 1.00 14.82 169 GLY A N 1
ATOM 1282 C CA . GLY A 1 169 ? 25.338 0.557 54.878 1.00 16.59 169 GLY A CA 1
ATOM 1283 C C . GLY A 1 169 ? 24.026 -0.096 55.251 1.00 16.61 169 GLY A C 1
ATOM 1284 O O . GLY A 1 169 ? 23.947 -1.321 55.352 1.00 18.60 169 GLY A O 1
ATOM 1285 N N . LYS A 1 170 ? 22.993 0.713 55.445 1.00 13.66 170 LYS A N 1
ATOM 1286 C CA . LYS A 1 170 ? 21.687 0.202 55.830 1.00 15.16 170 LYS A CA 1
ATOM 1287 C C . LYS A 1 170 ? 20.688 0.148 54.696 1.00 13.77 170 LYS A C 1
ATOM 1288 O O . LYS A 1 170 ? 20.889 0.731 53.634 1.00 13.05 170 LYS A O 1
ATOM 1294 N N . THR A 1 171 ? 19.595 -0.559 54.944 1.00 12.59 171 THR A N 1
ATOM 1295 C CA . THR A 1 171 ? 18.525 -0.659 53.976 1.00 11.64 171 THR A CA 1
ATOM 1296 C C . THR A 1 171 ? 17.563 0.466 54.314 1.00 16.48 171 THR A C 1
ATOM 1297 O O . THR A 1 171 ? 17.200 0.659 55.477 1.00 19.08 171 THR A O 1
ATOM 1301 N N . VAL A 1 172 ? 17.177 1.232 53.304 1.00 11.34 172 VAL A N 1
ATOM 1302 C CA . VAL A 1 172 ? 16.244 2.329 53.506 1.00 12.45 172 VAL A CA 1
ATOM 1303 C C . VAL A 1 172 ? 15.064 2.151 52.569 1.00 11.60 172 VAL A C 1
ATOM 1304 O O . VAL A 1 172 ? 15.122 1.366 51.622 1.00 11.63 172 VAL A O 1
ATOM 1308 N N . SER A 1 173 ? 13.988 2.875 52.838 1.00 11.44 173 SER A N 1
ATOM 1309 C CA . SER A 1 173 ? 12.817 2.801 51.985 1.00 11.29 173 SER A CA 1
ATOM 1310 C C . SER A 1 173 ? 12.801 4.056 51.128 1.00 10.66 173 SER A C 1
ATOM 1311 O O . SER A 1 173 ? 13.333 5.097 51.526 1.00 12.04 173 SER A O 1
ATOM 1314 N N . ARG A 1 174 ? 12.214 3.955 49.942 1.00 9.92 174 ARG A N 1
ATOM 1315 C CA . ARG A 1 174 ? 12.118 5.122 49.080 1.00 10.28 174 ARG A CA 1
ATOM 1316 C C . ARG A 1 174 ? 11.257 6.148 49.812 1.00 11.75 174 ARG A C 1
ATOM 1317 O O . ARG A 1 174 ? 11.460 7.352 49.682 1.00 10.94 174 ARG A O 1
ATOM 1325 N N . ARG A 1 175 ? 10.300 5.657 50.595 1.00 10.53 175 ARG A N 1
ATOM 1326 C CA . ARG A 1 175 ? 9.418 6.524 51.369 1.00 13.77 175 ARG A CA 1
ATOM 1327 C C . ARG A 1 175 ? 10.232 7.440 52.276 1.00 12.67 175 ARG A C 1
ATOM 1328 O O . ARG A 1 175 ? 10.003 8.651 52.322 1.00 12.67 175 ARG A O 1
ATOM 1336 N N . ASP A 1 176 ? 11.179 6.861 53.008 1.00 11.54 176 ASP A N 1
ATOM 1337 C CA . ASP A 1 176 ? 11.983 7.661 53.914 1.00 11.15 176 ASP A CA 1
ATOM 1338 C C . ASP A 1 176 ? 12.999 8.535 53.194 1.00 10.51 176 ASP A C 1
ATOM 1339 O O . ASP A 1 176 ? 13.325 9.627 53.666 1.00 12.05 176 ASP A O 1
ATOM 1344 N N . PHE A 1 177 ? 13.501 8.067 52.056 1.00 10.29 177 PHE A N 1
ATOM 1345 C CA . PHE A 1 177 ? 14.433 8.881 51.288 1.00 10.65 177 PHE A CA 1
ATOM 1346 C C . PHE A 1 177 ? 13.659 10.112 50.829 1.00 9.05 177 PHE A C 1
ATOM 1347 O O . PHE A 1 177 ? 14.145 11.239 50.929 1.00 10.39 177 PHE A O 1
ATOM 1355 N N . ASP A 1 178 ? 12.451 9.883 50.320 1.00 9.45 178 ASP A N 1
ATOM 1356 C CA . ASP A 1 178 ? 11.607 10.970 49.839 1.00 10.16 178 ASP A CA 1
ATOM 1357 C C . ASP A 1 178 ? 11.275 11.940 50.961 1.00 10.84 178 ASP A C 1
ATOM 1358 O O . ASP A 1 178 ? 11.258 13.152 50.758 1.00 10.97 178 ASP A O 1
ATOM 1363 N N . ALA A 1 179 ? 11.021 11.408 52.150 1.00 11.30 179 ALA A N 1
ATOM 1364 C CA . ALA A 1 179 ? 10.707 12.259 53.291 1.00 10.60 179 ALA A CA 1
ATOM 1365 C C . ALA A 1 179 ? 11.888 13.171 53.604 1.00 11.67 179 ALA A C 1
ATOM 1366 O O . ALA A 1 179 ? 11.708 14.344 53.930 1.00 12.30 179 ALA A O 1
ATOM 1368 N N . ALA A 1 180 ? 13.099 12.633 53.504 1.00 11.82 180 ALA A N 1
ATOM 1369 C CA . ALA A 1 180 ? 14.296 13.418 53.774 1.00 12.28 180 ALA A CA 1
ATOM 1370 C C . ALA A 1 180 ? 14.456 14.497 52.707 1.00 11.78 180 ALA A C 1
ATOM 1371 O O . ALA A 1 180 ? 14.713 15.662 53.018 1.00 12.84 180 ALA A O 1
ATOM 1373 N N . PHE A 1 181 ? 14.305 14.108 51.446 1.00 10.77 181 PHE A N 1
ATOM 1374 C CA . PHE A 1 181 ? 14.435 15.068 50.359 1.00 12.07 181 PHE A CA 1
ATOM 1375 C C . PHE A 1 181 ? 13.373 16.149 50.546 1.00 12.75 181 PHE A C 1
ATOM 1376 O O . PHE A 1 181 ? 13.656 17.342 50.414 1.00 13.18 181 PHE A O 1
ATOM 1384 N N . ALA A 1 182 ? 12.151 15.723 50.856 1.00 11.38 182 ALA A N 1
ATOM 1385 C CA . ALA A 1 182 ? 11.040 16.647 51.066 1.00 12.06 182 ALA A CA 1
ATOM 1386 C C . ALA A 1 182 ? 11.269 17.573 52.258 1.00 14.17 182 ALA A C 1
ATOM 1387 O O . ALA A 1 182 ? 10.823 18.725 52.249 1.00 13.97 182 ALA A O 1
ATOM 1389 N N . LYS A 1 183 ? 11.952 17.080 53.285 1.00 11.62 183 LYS A N 1
ATOM 1390 C CA . LYS A 1 183 ? 12.207 17.909 54.460 1.00 11.04 183 LYS A CA 1
ATOM 1391 C C . LYS A 1 183 ? 12.991 19.148 54.050 1.00 12.78 183 LYS A C 1
ATOM 1392 O O . LYS A 1 183 ? 12.725 20.252 54.527 1.00 14.11 183 LYS A O 1
ATOM 1398 N N . SER A 1 184 ? 13.954 18.971 53.154 1.00 12.68 184 SER A N 1
ATOM 1399 C CA . SER A 1 184 ? 14.755 20.101 52.705 1.00 14.31 184 SER A CA 1
ATOM 1400 C C . SER A 1 184 ? 14.149 20.874 51.546 1.00 16.32 184 SER A C 1
ATOM 1401 O O . SER A 1 184 ? 14.263 22.095 51.498 1.00 15.84 184 SER A O 1
ATOM 1404 N N . TRP A 1 185 ? 13.484 20.182 50.624 1.00 14.43 185 TRP A N 1
ATOM 1405 C CA . TRP A 1 185 ? 12.959 20.868 49.450 1.00 18.24 185 TRP A CA 1
ATOM 1406 C C . TRP A 1 185 ? 11.476 20.834 49.124 1.00 19.97 185 TRP A C 1
ATOM 1407 O O . TRP A 1 185 ? 11.054 21.443 48.142 1.00 25.95 185 TRP A O 1
ATOM 1428 N N . GLY A 1 186 ? 10.680 20.144 49.920 1.00 14.66 186 GLY A N 1
ATOM 1429 C CA . GLY A 1 186 ? 9.260 20.120 49.639 1.00 16.59 186 GLY A CA 1
ATOM 1430 C C . GLY A 1 186 ? 8.788 18.822 49.029 1.00 16.16 186 GLY A C 1
ATOM 1431 O O . GLY A 1 186 ? 9.455 18.227 48.174 1.00 14.84 186 GLY A O 1
ATOM 1432 N N . LYS A 1 187 ? 7.614 18.391 49.470 1.00 16.65 187 LYS A N 1
ATOM 1433 C CA . LYS A 1 187 ? 7.018 17.155 49.003 1.00 17.04 187 LYS A CA 1
ATOM 1434 C C . LYS A 1 187 ? 6.779 17.135 47.497 1.00 16.44 187 LYS A C 1
ATOM 1435 O O . LYS A 1 187 ? 6.966 16.103 46.851 1.00 16.68 187 LYS A O 1
ATOM 1438 N N . GLU A 1 188 ? 6.366 18.267 46.935 1.00 16.79 188 GLU A N 1
ATOM 1439 C CA . GLU A 1 188 ? 6.089 18.330 45.506 1.00 18.84 188 GLU A CA 1
ATOM 1440 C C . GLU A 1 188 ? 7.341 18.255 44.638 1.00 20.16 188 GLU A C 1
ATOM 1441 O O . GLU A 1 188 ? 7.241 18.185 43.413 1.00 25.21 188 GLU A O 1
ATOM 1447 N N . ASN A 1 189 ? 8.516 18.267 45.262 1.00 15.88 189 ASN A N 1
ATOM 1448 C CA . ASN A 1 189 ? 9.760 18.180 44.501 1.00 15.09 189 ASN A CA 1
ATOM 1449 C C . ASN A 1 189 ? 10.420 16.811 44.579 1.00 14.67 189 ASN A C 1
ATOM 1450 O O . ASN A 1 189 ? 11.477 16.585 43.991 1.00 13.85 189 ASN A O 1
ATOM 1455 N N . VAL A 1 190 ? 9.793 15.897 45.310 1.00 12.37 190 VAL A N 1
ATOM 1456 C CA . VAL A 1 190 ? 10.301 14.537 45.431 1.00 12.56 190 VAL A CA 1
ATOM 1457 C C . VAL A 1 190 ? 10.332 13.893 44.041 1.00 12.86 190 VAL A C 1
ATOM 1458 O O . VAL A 1 190 ? 11.183 13.052 43.749 1.00 12.89 190 VAL A O 1
ATOM 1462 N N . LYS A 1 191 ? 9.403 14.308 43.186 1.00 11.67 191 LYS A N 1
ATOM 1463 C CA . LYS A 1 191 ? 9.307 13.780 41.826 1.00 12.63 191 LYS A CA 1
ATOM 1464 C C . LYS A 1 191 ? 10.447 14.230 40.911 1.00 10.25 191 LYS A C 1
ATOM 1465 O O . LYS A 1 191 ? 10.579 13.735 39.796 1.00 11.45 191 LYS A O 1
ATOM 1468 N N . ALA A 1 192 ? 11.270 15.166 41.372 1.00 10.45 192 ALA A N 1
ATOM 1469 C CA . ALA A 1 192 ? 12.388 15.642 40.562 1.00 10.13 192 ALA A CA 1
ATOM 1470 C C . ALA A 1 192 ? 13.563 14.671 40.630 1.00 10.90 192 ALA A C 1
ATOM 1471 O O . ALA A 1 192 ? 14.551 14.823 39.908 1.00 11.05 192 ALA A O 1
ATOM 1473 N N . VAL A 1 193 ? 13.439 13.654 41.477 1.00 9.24 193 VAL A N 1
ATOM 1474 C CA . VAL A 1 193 ? 14.522 12.706 41.679 1.00 10.40 193 VAL A CA 1
ATOM 1475 C C . VAL A 1 193 ? 14.329 11.311 41.104 1.00 9.24 193 VAL A C 1
ATOM 1476 O O . VAL A 1 193 ? 13.294 10.674 41.309 1.00 9.41 193 VAL A O 1
ATOM 1480 N N . LYS A 1 194 ? 15.340 10.852 40.375 1.00 8.83 194 LYS A N 1
ATOM 1481 C CA . LYS A 1 194 ? 15.349 9.509 39.821 1.00 8.63 194 LYS A CA 1
ATOM 1482 C C . LYS A 1 194 ? 16.507 8.795 40.497 1.00 8.79 194 LYS A C 1
ATOM 1483 O O . LYS A 1 194 ? 17.629 9.299 40.506 1.00 10.63 194 LYS A O 1
ATOM 1487 N N . LEU A 1 195 ? 16.240 7.630 41.078 1.00 9.36 195 LEU A N 1
ATOM 1488 C CA . LEU A 1 195 ? 17.291 6.860 41.722 1.00 9.27 195 LEU A CA 1
ATOM 1489 C C . LEU A 1 195 ? 17.642 5.655 40.872 1.00 11.37 195 LEU A C 1
ATOM 1490 O O . LEU A 1 195 ? 16.770 5.036 40.261 1.00 13.36 195 LEU A O 1
ATOM 1495 N N . THR A 1 196 ? 18.925 5.333 40.816 1.00 8.67 196 THR A N 1
ATOM 1496 C CA . THR A 1 196 ? 19.358 4.167 40.072 1.00 9.44 196 THR A CA 1
ATOM 1497 C C . THR A 1 196 ? 20.016 3.223 41.055 1.00 9.18 196 THR A C 1
ATOM 1498 O O . THR A 1 196 ? 20.765 3.652 41.938 1.00 8.77 196 THR A O 1
ATOM 1502 N N . CYS A 1 197 ? 19.704 1.942 40.903 1.00 8.91 197 CYS A N 1
ATOM 1503 C CA . CYS A 1 197 ? 20.264 0.892 41.736 1.00 9.44 197 CYS A CA 1
ATOM 1504 C C . CYS A 1 197 ? 20.795 -0.246 40.893 1.00 8.96 197 CYS A C 1
ATOM 1505 O O . CYS A 1 197 ? 20.513 -0.347 39.698 1.00 10.34 197 CYS A O 1
ATOM 1508 N N . GLN A 1 198 ? 21.551 -1.111 41.554 1.00 10.66 198 GLN A N 1
ATOM 1509 C CA . GLN A 1 198 ? 22.147 -2.290 40.945 1.00 9.82 198 GLN A CA 1
ATOM 1510 C C . GLN A 1 198 ? 21.936 -3.426 41.931 1.00 11.31 198 GLN A C 1
ATOM 1511 O O . GLN A 1 198 ? 21.788 -3.191 43.134 1.00 10.78 198 GLN A O 1
ATOM 1517 N N . GLY A 1 199 ? 21.897 -4.648 41.411 1.00 11.89 199 GLY A N 1
ATOM 1518 C CA . GLY A 1 199 ? 21.757 -5.823 42.255 1.00 12.17 199 GLY A CA 1
ATOM 1519 C C . GLY A 1 199 ? 20.399 -6.173 42.822 1.00 10.63 199 GLY A C 1
ATOM 1520 O O . GLY A 1 199 ? 19.397 -5.502 42.593 1.00 12.68 199 GLY A O 1
ATOM 1521 N N . ASN A 1 200 ? 20.375 -7.267 43.568 1.00 13.00 200 ASN A N 1
ATOM 1522 C CA . ASN A 1 200 ? 19.155 -7.720 44.205 1.00 14.98 200 ASN A CA 1
ATOM 1523 C C . ASN A 1 200 ? 19.606 -8.506 45.430 1.00 16.39 200 ASN A C 1
ATOM 1524 O O . ASN A 1 200 ? 20.182 -9.587 45.310 1.00 18.71 200 ASN A O 1
ATOM 1529 N N . PRO A 1 201 ? 19.368 -7.958 46.632 1.00 15.77 201 PRO A N 1
ATOM 1530 C CA . PRO A 1 201 ? 18.711 -6.674 46.892 1.00 13.96 201 PRO A CA 1
ATOM 1531 C C . PRO A 1 201 ? 19.360 -5.474 46.211 1.00 12.76 201 PRO A C 1
ATOM 1532 O O . PRO A 1 201 ? 20.572 -5.433 45.993 1.00 12.40 201 PRO A O 1
ATOM 1536 N N . ALA A 1 202 ? 18.529 -4.497 45.882 1.00 11.00 202 ALA A N 1
ATOM 1537 C CA . ALA A 1 202 ? 18.976 -3.284 45.228 1.00 10.25 202 ALA A CA 1
ATOM 1538 C C . ALA A 1 202 ? 19.846 -2.426 46.127 1.00 11.17 202 ALA A C 1
ATOM 1539 O O . ALA A 1 202 ? 19.590 -2.301 47.321 1.00 11.55 202 ALA A O 1
ATOM 1541 N N . TYR A 1 203 ? 20.903 -1.860 45.554 1.00 9.29 203 TYR A N 1
ATOM 1542 C CA . TYR A 1 203 ? 21.743 -0.942 46.302 1.00 10.60 203 TYR A CA 1
ATOM 1543 C C . TYR A 1 203 ? 21.932 0.284 45.423 1.00 9.68 203 TYR A C 1
ATOM 1544 O O . TYR A 1 203 ? 22.011 0.191 44.196 1.00 9.87 203 TYR A O 1
ATOM 1553 N N . LEU A 1 204 ? 21.986 1.437 46.066 1.00 9.21 204 LEU A N 1
ATOM 1554 C CA . LEU A 1 204 ? 22.094 2.713 45.377 1.00 9.80 204 LEU A CA 1
ATOM 1555 C C . LEU A 1 204 ? 23.371 2.941 44.585 1.00 9.44 204 LEU A C 1
ATOM 1556 O O . LEU A 1 204 ? 24.472 2.680 45.072 1.00 11.14 204 LEU A O 1
ATOM 1561 N N . THR A 1 205 ? 23.217 3.437 43.359 1.00 8.96 205 THR A N 1
ATOM 1562 C CA . THR A 1 205 ? 24.376 3.745 42.526 1.00 9.31 205 THR A CA 1
ATOM 1563 C C . THR A 1 205 ? 24.336 5.181 42.019 1.00 9.91 205 THR A C 1
ATOM 1564 O O . THR A 1 205 ? 25.378 5.763 41.742 1.00 9.23 205 THR A O 1
ATOM 1568 N N . GLU A 1 206 ? 23.146 5.762 41.897 1.00 9.34 206 GLU A N 1
ATOM 1569 C CA . GLU A 1 206 ? 23.074 7.135 41.418 1.00 9.26 206 GLU A CA 1
ATOM 1570 C C . GLU A 1 206 ? 21.784 7.868 41.752 1.00 8.97 206 GLU A C 1
ATOM 1571 O O . GLU A 1 206 ? 20.717 7.265 41.890 1.00 9.29 206 GLU A O 1
ATOM 1577 N N . ILE A 1 207 ? 21.910 9.182 41.894 1.00 9.46 207 ILE A N 1
ATOM 1578 C CA . ILE A 1 207 ? 20.786 10.062 42.179 1.00 8.77 207 ILE A CA 1
ATOM 1579 C C . ILE A 1 207 ? 20.782 11.135 41.093 1.00 9.59 207 ILE A C 1
ATOM 1580 O O . ILE A 1 207 ? 21.774 11.842 40.918 1.00 9.80 207 ILE A O 1
ATOM 1585 N N . GLN A 1 208 ? 19.682 11.236 40.354 1.00 8.73 208 GLN A N 1
ATOM 1586 C CA . GLN A 1 208 ? 19.556 12.238 39.298 1.00 9.35 208 GLN A CA 1
ATOM 1587 C C . GLN A 1 208 ? 18.467 13.213 39.714 1.00 9.47 208 GLN A C 1
ATOM 1588 O O . GLN A 1 208 ? 17.350 12.810 40.029 1.00 10.85 208 GLN A O 1
ATOM 1594 N N . ILE A 1 209 ? 18.798 14.498 39.713 1.00 8.72 209 ILE A N 1
ATOM 1595 C CA . ILE A 1 209 ? 17.866 15.526 40.148 1.00 9.23 209 ILE A CA 1
ATOM 1596 C C . ILE A 1 209 ? 17.597 16.546 39.053 1.00 9.51 209 ILE A C 1
ATOM 1597 O O . ILE A 1 209 ? 18.523 17.156 38.525 1.00 9.81 209 ILE A O 1
ATOM 1602 N N . SER A 1 210 ? 16.325 16.731 38.723 1.00 8.57 210 SER A N 1
ATOM 1603 C CA . SER A 1 210 ? 15.950 17.684 37.687 1.00 9.59 210 SER A CA 1
ATOM 1604 C C . SER A 1 210 ? 15.785 19.082 38.262 1.00 9.68 210 SER A C 1
ATOM 1605 O O . SER A 1 210 ? 14.974 19.316 39.164 1.00 10.71 210 SER A O 1
ATOM 1608 N N . ILE A 1 211 ? 16.566 20.005 37.710 1.00 8.74 211 ILE A N 1
ATOM 1609 C CA . ILE A 1 211 ? 16.600 21.391 38.146 1.00 8.80 211 ILE A CA 1
ATOM 1610 C C . ILE A 1 211 ? 16.207 22.339 37.017 1.00 9.94 211 ILE A C 1
ATOM 1611 O O . ILE A 1 211 ? 16.609 22.146 35.871 1.00 10.49 211 ILE A O 1
ATOM 1616 N N . LYS A 1 212 ? 15.419 23.359 37.342 1.00 9.93 212 LYS A N 1
ATOM 1617 C CA . LYS A 1 212 ? 15.010 24.350 36.348 1.00 10.56 212 LYS A CA 1
ATOM 1618 C C . LYS A 1 212 ? 16.251 25.057 35.816 1.00 8.39 212 LYS A C 1
ATOM 1619 O O . LYS A 1 212 ? 17.114 25.467 36.589 1.00 11.75 212 LYS A O 1
ATOM 1625 N N . ALA A 1 213 ? 16.342 25.208 34.500 1.00 10.20 213 ALA A N 1
ATOM 1626 C CA . ALA A 1 213 ? 17.486 25.892 33.920 1.00 11.09 213 ALA A CA 1
ATOM 1627 C C . ALA A 1 213 ? 17.539 27.332 34.437 1.00 10.13 213 ALA A C 1
ATOM 1628 O O . ALA A 1 213 ? 18.617 27.886 34.642 1.00 11.70 213 ALA A O 1
ATOM 1630 N N . ASP A 1 214 ? 16.371 27.930 34.659 1.00 10.54 214 ASP A N 1
ATOM 1631 C CA . ASP A 1 214 ? 16.301 29.303 35.150 1.00 11.25 214 ASP A CA 1
ATOM 1632 C C . ASP A 1 214 ? 16.870 29.464 36.558 1.00 12.10 214 ASP A C 1
ATOM 1633 O O . ASP A 1 214 ? 17.276 30.560 36.947 1.00 13.44 214 ASP A O 1
ATOM 1638 N N . ALA A 1 215 ? 16.912 28.374 37.316 1.00 10.53 215 ALA A N 1
ATOM 1639 C CA . ALA A 1 215 ? 17.398 28.429 38.690 1.00 11.42 215 ALA A CA 1
ATOM 1640 C C . ALA A 1 215 ? 18.775 27.822 38.894 1.00 11.04 215 ALA A C 1
ATOM 1641 O O . ALA A 1 215 ? 19.267 27.763 40.020 1.00 11.98 215 ALA A O 1
ATOM 1643 N N . ILE A 1 216 ? 19.421 27.408 37.812 1.00 11.00 216 ILE A N 1
ATOM 1644 C CA . ILE A 1 216 ? 20.710 26.745 37.942 1.00 11.40 216 ILE A CA 1
ATOM 1645 C C . ILE A 1 216 ? 21.822 27.552 38.610 1.00 12.13 216 ILE A C 1
ATOM 1646 O O . ILE A 1 216 ? 22.702 26.976 39.247 1.00 12.21 216 ILE A O 1
ATOM 1651 N N . ASN A 1 217 ? 21.781 28.876 38.490 1.00 11.71 217 ASN A N 1
ATOM 1652 C CA . ASN A 1 217 ? 22.826 29.716 39.074 1.00 13.24 217 ASN A CA 1
ATOM 1653 C C . ASN A 1 217 ? 22.529 30.272 40.452 1.00 15.13 217 ASN A C 1
ATOM 1654 O O . ASN A 1 217 ? 23.232 31.160 40.935 1.00 21.22 217 ASN A O 1
ATOM 1659 N N . ALA A 1 218 ? 21.496 29.745 41.093 1.00 14.57 218 ALA A N 1
ATOM 1660 C CA . ALA A 1 218 ? 21.143 30.202 42.423 1.00 14.65 218 ALA A CA 1
ATOM 1661 C C . ALA A 1 218 ? 21.180 29.021 43.377 1.00 14.69 218 ALA A C 1
ATOM 1662 O O . ALA A 1 218 ? 21.159 27.863 42.953 1.00 14.21 218 ALA A O 1
ATOM 1664 N N . PRO A 1 219 ? 21.279 29.296 44.682 1.00 14.24 219 PRO A N 1
ATOM 1665 C CA . PRO A 1 219 ? 21.304 28.198 45.645 1.00 16.47 219 PRO A CA 1
ATOM 1666 C C . PRO A 1 219 ? 19.995 27.434 45.475 1.00 14.92 219 PRO A C 1
ATOM 1667 O O . PRO A 1 219 ? 18.962 28.030 45.171 1.00 14.76 219 PRO A O 1
ATOM 1671 N N . LEU A 1 220 ? 20.029 26.122 45.655 1.00 12.87 220 LEU A N 1
ATOM 1672 C CA . LEU A 1 220 ? 18.813 25.339 45.511 1.00 15.29 220 LEU A CA 1
ATOM 1673 C C . LEU A 1 220 ? 17.778 25.701 46.568 1.00 15.23 220 LEU A C 1
ATOM 1674 O O . LEU A 1 220 ? 18.116 25.959 47.723 1.00 19.45 220 LEU A O 1
ATOM 1679 N N . SER A 1 221 ? 16.518 25.733 46.149 1.00 14.43 221 SER A N 1
ATOM 1680 C CA . SER A 1 221 ? 15.395 26.021 47.037 1.00 15.02 221 SER A CA 1
ATOM 1681 C C . SER A 1 221 ? 14.221 25.193 46.531 1.00 14.81 221 SER A C 1
ATOM 1682 O O . SER A 1 221 ? 14.340 24.503 45.517 1.00 15.71 221 SER A O 1
ATOM 1685 N N . ALA A 1 222 ? 13.089 25.262 47.223 1.00 17.17 222 ALA A N 1
ATOM 1686 C CA . ALA A 1 222 ? 11.910 24.496 46.825 1.00 19.86 222 ALA A CA 1
ATOM 1687 C C . ALA A 1 222 ? 11.308 24.976 45.510 1.00 19.06 222 ALA A C 1
ATOM 1688 O O . ALA A 1 222 ? 10.317 24.422 45.034 1.00 23.38 222 ALA A O 1
ATOM 1690 N N . ASN A 1 223 ? 11.905 26.008 44.927 1.00 16.47 223 ASN A N 1
ATOM 1691 C CA . ASN A 1 223 ? 11.427 26.557 43.664 1.00 15.40 223 ASN A CA 1
ATOM 1692 C C . ASN A 1 223 ? 12.414 26.234 42.545 1.00 12.89 223 ASN A C 1
ATOM 1693 O O . ASN A 1 223 ? 12.230 26.651 41.402 1.00 15.30 223 ASN A O 1
ATOM 1696 N N . SER A 1 224 ? 13.451 25.473 42.874 1.00 12.22 224 SER A N 1
ATOM 1697 C CA . SER A 1 224 ? 14.488 25.138 41.900 1.00 11.93 224 SER A CA 1
ATOM 1698 C C . SER A 1 224 ? 14.281 23.875 41.079 1.00 12.10 224 SER A C 1
ATOM 1699 O O . SER A 1 224 ? 14.920 23.704 40.043 1.00 11.04 224 SER A O 1
ATOM 1702 N N . PHE A 1 225 ? 13.388 23.000 41.524 1.00 11.54 225 PHE A N 1
ATOM 1703 C CA . PHE A 1 225 ? 13.207 21.725 40.847 1.00 9.79 225 PHE A CA 1
ATOM 1704 C C . PHE A 1 225 ? 12.043 21.569 39.890 1.00 12.75 225 PHE A C 1
ATOM 1705 O O . PHE A 1 225 ? 11.104 22.362 39.883 1.00 13.94 225 PHE A O 1
ATOM 1713 N N . LEU A 1 226 ? 12.135 20.524 39.075 1.00 12.22 226 LEU A N 1
ATOM 1714 C CA . LEU A 1 226 ? 11.111 20.184 38.099 1.00 12.88 226 LEU A CA 1
ATOM 1715 C C . LEU A 1 226 ? 10.764 18.718 38.237 1.00 13.90 226 LEU A C 1
ATOM 1716 O O . LEU A 1 226 ? 11.645 17.861 38.304 1.00 13.87 226 LEU A O 1
ATOM 1721 N N . PRO A 1 227 ? 9.468 18.403 38.292 1.00 14.68 227 PRO A N 1
ATOM 1722 C CA . PRO A 1 227 ? 9.117 16.995 38.419 1.00 15.64 227 PRO A CA 1
ATOM 1723 C C . PRO A 1 227 ? 9.492 16.292 37.124 1.00 16.48 227 PRO A C 1
ATOM 1724 O O . PRO A 1 227 ? 9.554 16.912 36.061 1.00 18.50 227 PRO A O 1
ATOM 1728 N N . GLN A 1 228 ? 9.775 15.003 37.219 1.00 12.78 228 GLN A N 1
ATOM 1729 C CA . GLN A 1 228 ? 10.102 14.221 36.045 1.00 13.30 228 GLN A CA 1
ATOM 1730 C C . GLN A 1 228 ? 9.428 12.863 36.240 1.00 11.06 228 GLN A C 1
ATOM 1731 O O . GLN A 1 228 ? 9.140 12.457 37.362 1.00 12.79 228 GLN A O 1
ATOM 1737 N N . PRO A 1 229 ? 9.118 12.171 35.138 1.00 15.31 229 PRO A N 1
ATOM 1738 C CA . PRO A 1 229 ? 8.448 10.869 35.086 1.00 15.22 229 PRO A CA 1
ATOM 1739 C C . PRO A 1 229 ? 9.078 9.596 35.633 1.00 13.66 229 PRO A C 1
ATOM 1740 O O . PRO A 1 229 ? 8.365 8.617 35.856 1.00 16.71 229 PRO A O 1
ATOM 1744 N N . HIS A 1 230 ? 10.384 9.591 35.873 1.00 12.64 230 HIS A N 1
ATOM 1745 C CA . HIS A 1 230 ? 11.022 8.355 36.304 1.00 12.54 230 HIS A CA 1
ATOM 1746 C C . HIS A 1 230 ? 11.571 8.247 37.719 1.00 13.67 230 HIS A C 1
ATOM 1747 O O . HIS A 1 230 ? 12.576 8.866 38.049 1.00 14.40 230 HIS A O 1
ATOM 1754 N N . PRO A 1 231 ? 10.913 7.451 38.575 1.00 12.10 231 PRO A N 1
ATOM 1755 C CA . PRO A 1 231 ? 11.376 7.272 39.952 1.00 12.23 231 PRO A CA 1
ATOM 1756 C C . PRO A 1 231 ? 12.687 6.477 39.968 1.00 11.27 231 PRO A C 1
ATOM 1757 O O . PRO A 1 231 ? 13.502 6.614 40.878 1.00 10.27 231 PRO A O 1
ATOM 1761 N N . GLY A 1 232 ? 12.878 5.632 38.959 1.00 9.52 232 GLY A N 1
ATOM 1762 C CA . GLY A 1 232 ? 14.086 4.827 38.905 1.00 9.86 232 GLY A CA 1
ATOM 1763 C C . GLY A 1 232 ? 13.805 3.342 39.054 1.00 10.24 232 GLY A C 1
ATOM 1764 O O . GLY A 1 232 ? 12.647 2.925 39.066 1.00 11.81 232 GLY A O 1
ATOM 1765 N N . ASN A 1 233 ? 14.865 2.550 39.204 1.00 9.84 233 ASN A N 1
ATOM 1766 C CA . ASN A 1 233 ? 14.748 1.096 39.299 1.00 9.57 233 ASN A CA 1
ATOM 1767 C C . ASN A 1 233 ? 15.121 0.518 40.663 1.00 10.13 233 ASN A C 1
ATOM 1768 O O . ASN A 1 233 ? 15.451 -0.666 40.765 1.00 11.54 233 ASN A O 1
ATOM 1773 N N . CYS A 1 234 ? 15.058 1.337 41.708 1.00 11.14 234 CYS A N 1
ATOM 1774 C CA . CYS A 1 234 ? 15.408 0.882 43.053 1.00 10.21 234 CYS A CA 1
ATOM 1775 C C . CYS A 1 234 ? 14.295 0.163 43.801 1.00 12.58 234 CYS A C 1
ATOM 1776 O O . CYS A 1 234 ? 14.564 -0.628 44.705 1.00 14.25 234 CYS A O 1
ATOM 1779 N N . GLY A 1 235 ? 13.049 0.436 43.440 1.00 11.68 235 GLY A N 1
ATOM 1780 C CA . GLY A 1 235 ? 11.949 -0.204 44.137 1.00 11.54 235 GLY A CA 1
ATOM 1781 C C . GLY A 1 235 ? 11.639 0.465 45.468 1.00 11.12 235 GLY A C 1
ATOM 1782 O O . GLY A 1 235 ? 12.118 1.564 45.754 1.00 11.33 235 GLY A O 1
ATOM 1783 N N . LYS A 1 236 ? 10.854 -0.218 46.295 1.00 11.78 236 LYS A N 1
ATOM 1784 C CA . LYS A 1 236 ? 10.434 0.308 47.593 1.00 11.53 236 LYS A CA 1
ATOM 1785 C C . LYS A 1 236 ? 11.540 0.482 48.625 1.00 10.59 236 LYS A C 1
ATOM 1786 O O . LYS A 1 236 ? 11.466 1.369 49.479 1.00 10.24 236 LYS A O 1
ATOM 1792 N N . THR A 1 237 ? 12.550 -0.378 48.565 1.00 10.83 237 THR A N 1
ATOM 1793 C CA . THR A 1 237 ? 13.661 -0.309 49.500 1.00 11.56 237 THR A CA 1
ATOM 1794 C C . THR A 1 237 ? 14.956 -0.650 48.786 1.00 10.72 237 THR A C 1
ATOM 1795 O O . THR A 1 237 ? 14.954 -1.343 47.768 1.00 12.41 237 THR A O 1
ATOM 1799 N N . PHE A 1 238 ? 16.058 -0.158 49.331 1.00 10.52 238 PHE A N 1
ATOM 1800 C CA . PHE A 1 238 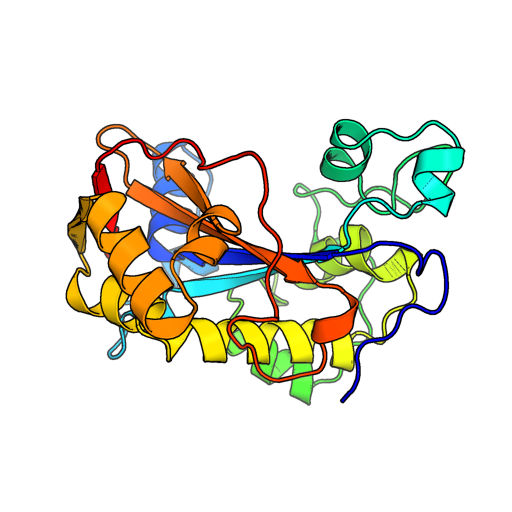? 17.370 -0.403 48.767 1.00 10.64 238 PHE A CA 1
ATOM 1801 C C . PHE A 1 238 ? 18.447 -0.133 49.803 1.00 9.72 238 PHE A C 1
ATOM 1802 O O . PHE A 1 238 ? 18.207 0.519 50.821 1.00 10.98 238 PHE A O 1
ATOM 1810 N N . VAL A 1 239 ? 19.642 -0.634 49.526 1.00 9.92 239 VAL A N 1
ATOM 1811 C CA . VAL A 1 239 ? 20.765 -0.498 50.436 1.00 10.29 239 VAL A CA 1
ATOM 1812 C C . VAL A 1 239 ? 21.684 0.655 50.078 1.00 11.53 239 VAL A C 1
ATOM 1813 O O . VAL A 1 239 ? 21.976 0.894 48.905 1.00 11.02 239 VAL A O 1
ATOM 1817 N N . ILE A 1 240 ? 22.118 1.385 51.098 1.00 10.69 240 ILE A N 1
ATOM 1818 C CA . ILE A 1 240 ? 23.053 2.479 50.902 1.00 12.72 240 ILE A CA 1
ATOM 1819 C C . ILE A 1 240 ? 24.401 1.776 51.014 1.00 13.21 240 ILE A C 1
ATOM 1820 O O . ILE A 1 240 ? 24.979 1.662 52.096 1.00 14.97 240 ILE A O 1
ATOM 1825 N N . ASP A 1 241 ? 24.881 1.284 49.879 1.00 12.38 241 ASP A N 1
ATOM 1826 C CA . ASP A 1 241 ? 26.129 0.539 49.817 1.00 11.75 241 ASP A CA 1
ATOM 1827 C C . ASP A 1 241 ? 27.307 1.189 50.525 1.00 12.95 241 ASP A C 1
ATOM 1828 O O . ASP A 1 241 ? 27.543 2.388 50.381 1.00 14.12 241 ASP A O 1
ATOM 1833 N N . LYS A 1 242 ? 28.042 0.382 51.289 1.00 15.08 242 LYS A N 1
ATOM 1834 C CA . LYS A 1 242 ? 29.232 0.851 52.001 1.00 18.27 242 LYS A CA 1
ATOM 1835 C C . LYS A 1 242 ? 30.483 0.576 51.175 1.00 18.40 242 LYS A C 1
ATOM 1836 O O . LYS A 1 242 ? 30.468 -0.251 50.265 1.00 19.17 242 LYS A O 1
ATOM 1842 N N . ALA A 1 243 ? 31.570 1.266 51.505 1.00 20.50 243 ALA A N 1
ATOM 1843 C CA . ALA A 1 243 ? 32.830 1.064 50.803 1.00 21.86 243 ALA A CA 1
ATOM 1844 C C . ALA A 1 243 ? 33.238 -0.393 50.999 1.00 21.52 243 ALA A C 1
ATOM 1845 O O . ALA A 1 243 ? 32.953 -0.991 52.041 1.00 22.93 243 ALA A O 1
ATOM 1847 N N . GLY A 1 244 ? 33.900 -0.963 49.998 1.00 22.63 244 GLY A N 1
ATOM 1848 C CA . GLY A 1 244 ? 34.313 -2.350 50.087 1.00 26.59 244 GLY A CA 1
ATOM 1849 C C . GLY A 1 244 ? 33.382 -3.235 49.281 1.00 28.78 244 GLY A C 1
ATOM 1850 O O . GLY A 1 244 ? 32.180 -2.978 49.209 1.00 26.32 244 GLY A O 1
ATOM 1851 N N . TYR A 1 245 ? 33.941 -4.277 48.676 1.00 28.78 245 TYR A N 1
ATOM 1852 C CA . TYR A 1 245 ? 33.179 -5.212 47.856 1.00 30.23 245 TYR A CA 1
ATOM 1853 C C . TYR A 1 245 ? 32.603 -6.354 48.685 1.00 31.46 245 TYR A C 1
ATOM 1854 O O . TYR A 1 245 ? 31.379 -6.587 48.594 1.00 32.32 245 TYR A O 1
#